Protein AF-A0A183B594-F1 (afdb_monomer)

Nearest PDB structures (foldseek):
  6g70-assembly1_A  TM=6.524E-01  e=1.338E-05  Mus musculus
  6g70-assembly1_B  TM=6.254E-01  e=1.491E-05  Mus musculus
  6n7p-assembly1_D  TM=3.671E-01  e=2.390E-01  Saccharomyces cerevisiae S288C

InterPro domains:
  IPR011990 Tetratricopeptide-like helical domain superfamily [G3DSA:1.25.40.10] (124-217)
  IPR059164 PRP39, C-terminal HAT repeat [PF23241] (108-145)
  IPR059164 PRP39, C-terminal HAT repeat [PF23241] (183-212)

Foldseek 3Di:
DPPPLVVPPVVLVVVLVVVLVVLVVDFCPVVDDPVLLVVLLVVLVVVVVVVVVVVVVVDPDDDDDDDDDDDPPPDPPPCDVVSRVSSSVVVSVVVVVVSVVVVVVSVVLSVLSVPQPFQAADPDDDDPSNVVSLVVNLVVLVVVLVVQLVVQLVVVCVVPVPDDPVVSNVVSCPDPSSVVSLVVSLVSLVRCCRHVVVPVVSVVVNQVSCVVDDDPDRCCVVVVVVSVVVVPDPDDPDDD

Solvent-accessible surface area (backbone atoms only — not comparable to full-atom values): 14468 Å² total; per-residue (Å²): 137,85,79,56,69,83,50,53,62,66,63,47,58,54,53,51,55,52,46,46,51,52,50,72,78,44,61,63,80,78,80,40,54,74,69,57,43,52,53,44,50,52,52,52,54,52,51,51,53,52,53,53,61,57,54,60,75,74,64,88,83,83,92,86,89,86,88,88,87,88,76,87,66,82,74,76,80,72,79,44,69,68,56,52,51,53,43,42,49,52,52,46,52,57,48,46,53,54,48,53,55,50,48,53,57,47,55,68,48,42,72,47,59,75,64,62,85,63,82,51,66,61,92,68,81,78,56,67,71,54,54,52,46,50,52,52,47,52,51,50,42,48,48,56,28,51,51,48,42,48,52,48,42,52,53,50,41,71,78,43,72,85,58,50,74,68,58,47,50,54,51,37,64,66,32,66,69,33,45,53,35,52,49,50,40,51,55,49,49,59,51,48,43,43,38,42,68,90,43,62,69,58,55,54,51,51,50,57,61,50,72,77,53,96,58,104,58,74,56,65,66,59,55,49,53,63,53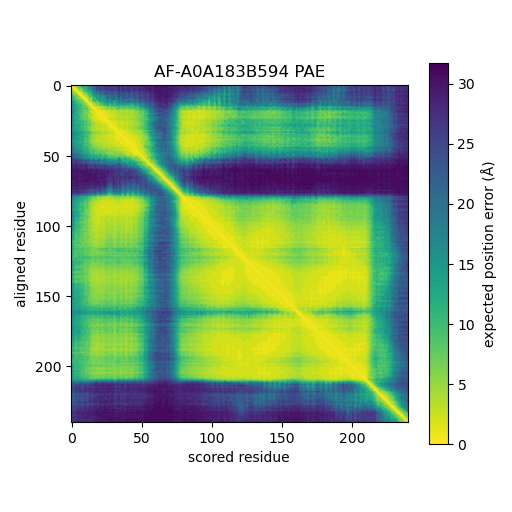,42,70,75,65,76,64,89,73,81,84,72,88,128

Organism: NCBI:txid27848

pLDDT: mean 78.83, std 20.59, range [33.44, 98.38]

Structure (mmCIF, N/CA/C/O backbone):
data_AF-A0A183B594-F1
#
_entry.id   AF-A0A183B594-F1
#
loop_
_atom_site.group_PDB
_atom_site.id
_atom_site.type_symbol
_atom_site.label_atom_id
_atom_site.label_alt_id
_atom_site.label_comp_id
_atom_site.label_asym_id
_atom_site.label_entity_id
_atom_site.label_seq_id
_atom_site.pdbx_PDB_ins_code
_atom_site.Cartn_x
_atom_site.Cartn_y
_atom_site.Cartn_z
_atom_site.occupancy
_atom_site.B_iso_or_equiv
_atom_site.auth_seq_id
_atom_site.auth_comp_id
_atom_site.auth_asym_id
_atom_site.auth_atom_id
_atom_site.pdbx_PDB_model_num
ATOM 1 N N . MET A 1 1 ? -8.355 4.960 -16.005 1.00 44.44 1 MET A N 1
ATOM 2 C CA . MET A 1 1 ? -7.752 4.756 -14.664 1.00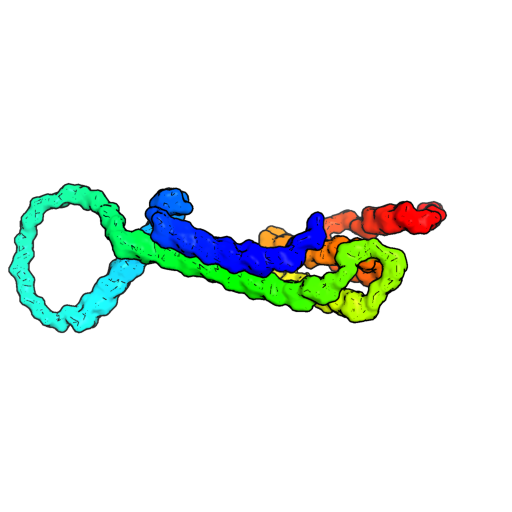 44.44 1 MET A CA 1
ATOM 3 C C . MET A 1 1 ? -6.702 5.812 -14.271 1.00 44.44 1 MET A C 1
ATOM 5 O O . MET A 1 1 ? -6.175 5.724 -13.175 1.00 44.44 1 MET A O 1
ATOM 9 N N . LEU A 1 2 ? -6.432 6.834 -15.101 1.00 41.75 2 LEU A N 1
ATOM 10 C CA . LEU A 1 2 ? -5.259 7.722 -14.974 1.00 41.75 2 LEU A CA 1
ATOM 11 C C . LEU A 1 2 ? -5.531 9.135 -14.404 1.00 41.75 2 LEU A C 1
ATOM 13 O O . LEU A 1 2 ? -4.608 9.928 -14.298 1.00 41.75 2 LEU A O 1
ATOM 17 N N . LEU A 1 3 ? -6.766 9.458 -14.004 1.00 36.00 3 LEU A N 1
ATOM 18 C CA . LEU A 1 3 ? -7.151 10.792 -13.493 1.00 36.00 3 LEU A CA 1
ATOM 19 C C . LEU A 1 3 ? -7.274 10.875 -11.959 1.00 36.00 3 LEU A C 1
AT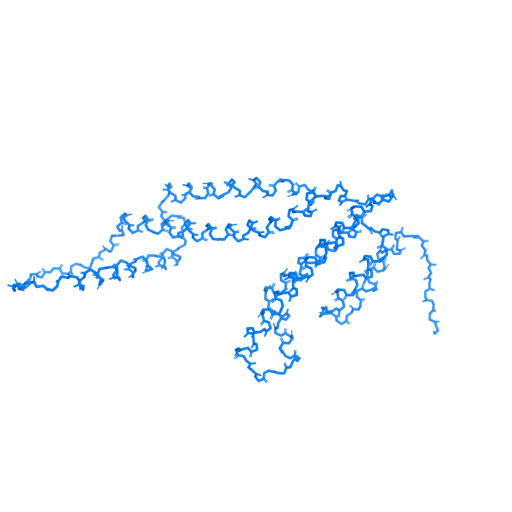OM 21 O O . LEU A 1 3 ? -7.773 11.861 -11.431 1.00 36.00 3 LEU A O 1
ATOM 25 N N . ARG A 1 4 ? -6.847 9.842 -11.221 1.00 49.41 4 ARG A N 1
ATOM 26 C CA . ARG A 1 4 ? -7.073 9.759 -9.766 1.00 49.41 4 ARG A CA 1
ATOM 27 C C . ARG A 1 4 ? -5.923 10.250 -8.891 1.00 49.41 4 ARG A C 1
ATOM 29 O O . ARG A 1 4 ? -6.070 10.188 -7.679 1.00 49.41 4 ARG A O 1
ATOM 36 N N . SER A 1 5 ? -4.816 10.741 -9.449 1.00 53.53 5 SER A N 1
ATOM 37 C CA . SER A 1 5 ? -3.679 11.127 -8.605 1.00 53.53 5 SER A CA 1
ATOM 38 C C . SER A 1 5 ? -3.949 12.443 -7.867 1.00 53.53 5 SER A C 1
ATOM 40 O O . SER A 1 5 ? -4.066 12.398 -6.656 1.00 53.53 5 SER A O 1
ATOM 42 N N . VAL A 1 6 ? -4.229 13.576 -8.525 1.00 44.41 6 VAL A N 1
ATOM 43 C CA . VAL A 1 6 ? -4.465 14.860 -7.809 1.00 44.41 6 VAL A CA 1
ATOM 44 C C . VAL A 1 6 ? -5.803 14.908 -7.047 1.00 44.41 6 VAL A C 1
ATOM 46 O O . VAL A 1 6 ? -5.925 15.581 -6.027 1.00 44.41 6 VAL A O 1
ATOM 49 N N . ALA A 1 7 ? -6.801 14.135 -7.482 1.00 42.66 7 ALA A N 1
ATOM 50 C CA . ALA A 1 7 ? -8.098 14.058 -6.810 1.00 42.66 7 ALA A CA 1
ATOM 51 C C . ALA A 1 7 ? -8.040 13.344 -5.442 1.00 42.66 7 ALA A C 1
ATOM 53 O O . ALA A 1 7 ? -8.895 13.582 -4.600 1.00 42.66 7 ALA A O 1
ATOM 54 N N . CYS A 1 8 ? -7.039 12.498 -5.178 1.00 48.41 8 CYS A N 1
ATOM 55 C CA . CYS A 1 8 ? -7.078 11.564 -4.046 1.00 48.41 8 CYS A CA 1
ATOM 56 C C . CYS A 1 8 ? -7.037 12.238 -2.657 1.00 48.41 8 CYS A C 1
ATOM 58 O O . CYS A 1 8 ? -7.663 11.739 -1.728 1.00 48.41 8 CYS A O 1
ATOM 60 N N . ILE A 1 9 ? -6.353 13.381 -2.503 1.00 48.56 9 ILE A N 1
ATOM 61 C CA . ILE A 1 9 ? -6.218 14.066 -1.199 1.00 48.56 9 ILE A CA 1
ATOM 62 C C . ILE A 1 9 ? -7.449 14.933 -0.883 1.00 48.56 9 ILE A C 1
ATOM 64 O O . ILE A 1 9 ? -8.037 14.810 0.194 1.00 48.56 9 ILE A O 1
ATOM 68 N N . ALA A 1 10 ? -7.906 15.759 -1.834 1.00 48.25 10 ALA A N 1
ATOM 69 C CA . ALA A 1 10 ? -9.132 16.552 -1.671 1.00 48.25 10 ALA A CA 1
ATOM 70 C C . ALA A 1 10 ? -10.375 15.659 -1.487 1.00 48.25 10 ALA A C 1
ATOM 72 O O . ALA A 1 10 ? -11.322 16.020 -0.789 1.00 48.25 10 ALA A O 1
ATOM 73 N N . GLN A 1 11 ? -10.347 14.454 -2.056 1.00 52.19 11 GLN A N 1
ATOM 74 C CA . GLN A 1 11 ? -11.436 13.489 -1.996 1.00 52.19 11 GLN A CA 1
ATOM 75 C C . GLN A 1 11 ? -11.447 12.631 -0.726 1.00 52.19 11 GLN A C 1
ATOM 77 O O . GLN A 1 11 ? -12.275 11.735 -0.657 1.00 52.19 11 GLN A O 1
ATOM 82 N N . LEU A 1 12 ? -10.591 12.898 0.272 1.00 54.47 12 LEU A N 1
ATOM 83 C CA . LEU A 1 12 ? -10.607 12.226 1.585 1.00 54.47 12 LEU A CA 1
ATOM 84 C C . LEU A 1 12 ? -10.892 13.167 2.761 1.00 54.47 12 LEU A C 1
ATOM 86 O O . LEU A 1 12 ? -11.630 12.780 3.667 1.00 54.47 12 LEU A O 1
ATOM 90 N N . LEU A 1 13 ? -10.421 14.416 2.700 1.00 56.28 13 LEU A N 1
ATOM 91 C CA . LEU A 1 13 ? -10.781 15.453 3.678 1.00 56.28 13 LEU A CA 1
ATOM 92 C C . LEU A 1 13 ? -12.275 15.810 3.620 1.00 56.28 13 LEU A C 1
ATOM 94 O O . LEU A 1 13 ? -12.929 15.934 4.655 1.00 56.28 13 LEU A O 1
ATOM 98 N N . VAL A 1 14 ? -12.840 15.918 2.412 1.00 59.81 14 VAL A N 1
ATOM 99 C CA . VAL A 1 14 ? -14.272 16.206 2.224 1.00 59.81 14 VAL A CA 1
ATOM 100 C C . VAL A 1 14 ? -15.164 15.080 2.782 1.00 59.81 14 VAL A C 1
ATOM 102 O O . VAL A 1 14 ? -16.120 15.396 3.495 1.00 59.81 14 VAL A O 1
ATOM 105 N N . PRO A 1 15 ? -14.875 13.782 2.553 1.00 66.62 15 PRO A N 1
ATOM 106 C CA . PRO A 1 15 ? -15.614 12.693 3.188 1.00 66.62 15 PRO A CA 1
ATOM 107 C C . PRO A 1 15 ? -15.544 12.648 4.709 1.00 66.62 15 PRO A C 1
ATOM 109 O O . PRO A 1 15 ? -16.559 12.326 5.314 1.00 66.62 15 PRO A O 1
ATOM 112 N N . LEU A 1 16 ? -14.394 12.937 5.332 1.00 76.00 16 LEU A N 1
ATOM 113 C CA . LEU A 1 16 ? -14.279 12.881 6.794 1.00 76.00 16 LEU A CA 1
ATOM 114 C C . LEU A 1 16 ? -15.121 13.979 7.453 1.00 76.00 16 LEU A C 1
ATOM 116 O O . LEU A 1 16 ? -15.918 13.697 8.342 1.00 76.00 16 LEU A O 1
ATOM 120 N N . PHE A 1 17 ? -15.022 15.213 6.952 1.00 75.62 17 PHE A N 1
ATOM 121 C CA . PHE A 1 17 ? -15.850 16.318 7.437 1.00 75.62 17 PHE A CA 1
ATOM 122 C C . PHE A 1 17 ? -17.348 16.055 7.214 1.00 75.62 17 PHE A C 1
ATOM 124 O O . PHE A 1 17 ? -18.165 16.267 8.109 1.00 75.62 17 PHE A O 1
ATOM 131 N N . SER A 1 18 ? -17.711 15.525 6.040 1.00 84.31 18 SER A N 1
ATOM 132 C CA . SER A 1 18 ? -19.099 15.150 5.733 1.00 84.31 18 SER A CA 1
ATOM 133 C C . SER A 1 18 ? -19.607 14.019 6.632 1.00 84.31 18 SER A C 1
ATOM 135 O O . SER A 1 18 ? -20.777 14.012 7.004 1.00 84.31 18 SER A O 1
ATOM 137 N N . PHE A 1 19 ? -18.738 13.072 6.993 1.00 87.94 19 PHE A N 1
ATOM 138 C CA . PHE A 1 19 ? -19.069 11.969 7.889 1.00 87.94 19 PHE A CA 1
ATOM 139 C C . PHE A 1 19 ? -19.302 12.447 9.323 1.00 87.94 19 PHE A C 1
ATOM 141 O O . PHE A 1 19 ? -20.317 12.083 9.907 1.00 87.94 19 PHE A O 1
ATOM 148 N N . ASN A 1 20 ? -18.421 13.288 9.872 1.00 90.38 20 ASN A N 1
ATOM 149 C CA . ASN A 1 20 ? -18.597 13.815 11.230 1.00 90.38 20 ASN A CA 1
ATOM 150 C C . ASN A 1 20 ? -19.919 14.578 11.342 1.00 90.38 20 ASN A C 1
ATOM 152 O O . ASN A 1 20 ? -20.724 14.284 12.222 1.00 90.38 20 ASN A O 1
ATOM 156 N N . LYS A 1 21 ? -20.202 15.442 10.361 1.00 90.75 21 LYS A N 1
ATOM 157 C CA . LYS A 1 21 ? -21.476 16.158 10.272 1.00 90.75 21 LYS A CA 1
ATOM 158 C C . LYS A 1 21 ? -22.680 15.208 10.204 1.00 90.75 21 LYS A C 1
ATOM 160 O O . LYS A 1 21 ? -23.645 15.392 10.936 1.00 90.75 21 LYS A O 1
ATOM 165 N N . LEU A 1 22 ? -22.616 14.161 9.373 1.00 91.3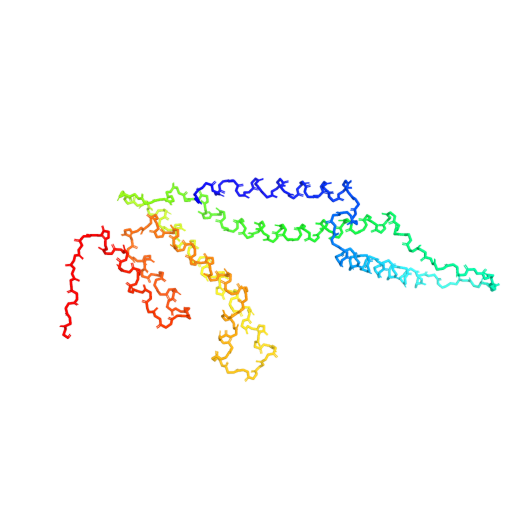8 22 LEU A N 1
ATOM 166 C CA . LEU A 1 22 ? -23.666 13.138 9.292 1.00 91.38 22 LEU A CA 1
ATOM 167 C C . LEU A 1 22 ? -23.913 12.469 10.655 1.00 91.38 22 LEU A C 1
ATOM 169 O O . LEU A 1 22 ? -25.064 12.276 11.037 1.00 91.38 22 LEU A O 1
ATOM 173 N N . VAL A 1 23 ? -22.855 12.116 11.387 1.00 91.50 23 VAL A N 1
ATOM 174 C CA . VAL A 1 23 ? -22.971 11.461 12.700 1.00 91.50 23 VAL A CA 1
ATOM 175 C C . VAL A 1 23 ? -23.546 12.412 13.754 1.00 91.50 23 VAL A C 1
ATOM 177 O O . VAL A 1 23 ? -24.372 11.997 14.566 1.00 91.50 23 VAL A O 1
ATOM 180 N N . GLU A 1 24 ? -23.139 13.680 13.734 1.00 91.75 24 GLU A N 1
ATOM 181 C CA . GLU A 1 24 ? -23.614 14.719 14.654 1.00 91.75 24 GLU A CA 1
ATOM 182 C C . GLU A 1 24 ? -25.097 15.058 14.438 1.00 91.75 24 GLU A C 1
ATOM 184 O O . GLU A 1 24 ? -25.846 15.184 15.407 1.00 91.75 24 GLU A O 1
ATOM 189 N N . GLU A 1 25 ? -25.539 15.150 13.180 1.00 91.75 25 GLU A N 1
ATOM 190 C CA . GLU A 1 25 ? -26.905 15.552 12.816 1.00 91.75 25 GLU A CA 1
ATOM 191 C C . GLU A 1 25 ? -27.941 14.420 12.934 1.00 91.75 25 GLU A C 1
ATOM 193 O O . GLU A 1 25 ? -29.142 14.690 12.946 1.00 91.75 25 GLU A O 1
ATOM 198 N N . ASN A 1 26 ? -27.511 13.158 13.043 1.00 91.19 26 ASN A N 1
ATOM 199 C CA . ASN A 1 26 ? -28.410 12.000 13.064 1.00 91.19 26 ASN A CA 1
ATOM 200 C C . ASN A 1 26 ? -28.379 11.254 14.402 1.00 91.19 26 ASN A C 1
ATOM 202 O O . ASN A 1 26 ? -27.465 11.392 15.226 1.00 91.19 26 ASN A O 1
ATOM 206 N N . ARG A 1 27 ? -29.419 10.454 14.660 1.00 89.25 27 ARG A N 1
ATOM 207 C CA . ARG A 1 27 ? -29.429 9.558 15.818 1.00 89.25 27 ARG A CA 1
ATOM 208 C C . ARG A 1 27 ? -28.557 8.333 15.509 1.00 89.25 27 ARG A C 1
ATOM 210 O O . ARG A 1 27 ? -28.629 7.819 14.392 1.00 89.25 27 ARG A O 1
ATOM 217 N N . PRO A 1 28 ? -27.744 7.832 16.457 1.00 89.56 28 PRO A N 1
ATOM 218 C CA . PRO A 1 28 ? -26.885 6.678 16.193 1.00 89.56 28 PRO A CA 1
ATOM 219 C C . PRO A 1 28 ? -27.657 5.422 15.766 1.00 89.56 28 PRO A C 1
ATOM 221 O O . PRO A 1 28 ? -27.124 4.606 15.023 1.00 89.56 28 PRO A O 1
ATOM 224 N N . GLU A 1 29 ? -28.910 5.276 16.205 1.00 89.88 29 GLU A N 1
ATOM 225 C CA . GLU A 1 29 ? -29.796 4.166 15.844 1.00 89.88 29 GLU A CA 1
ATOM 226 C C . GLU A 1 29 ? -30.170 4.151 14.349 1.00 89.88 29 GLU A C 1
ATOM 228 O O . GLU A 1 29 ? -30.479 3.087 13.814 1.00 89.88 29 GLU A O 1
ATOM 233 N N . ASP A 1 30 ? -30.128 5.311 13.684 1.00 89.56 30 ASP A N 1
ATOM 234 C CA . ASP A 1 30 ? -30.541 5.477 12.284 1.00 89.56 30 ASP A CA 1
ATOM 235 C C . ASP A 1 30 ? -29.380 5.254 11.300 1.00 89.56 30 ASP A C 1
ATOM 237 O O . ASP A 1 30 ? -29.598 4.893 10.144 1.00 89.56 30 ASP A O 1
ATOM 241 N N . ILE A 1 31 ? -28.139 5.464 11.754 1.00 90.25 31 ILE A N 1
ATOM 242 C CA . ILE A 1 31 ? -26.930 5.393 10.913 1.00 90.25 31 ILE A CA 1
ATOM 243 C C . ILE A 1 31 ? -26.088 4.131 11.151 1.00 90.25 31 ILE A C 1
ATOM 245 O O . ILE A 1 31 ? -25.228 3.817 10.330 1.00 90.25 31 ILE A O 1
ATOM 249 N N . LEU A 1 32 ? -26.310 3.413 12.259 1.00 89.62 32 LEU A N 1
ATOM 250 C CA . LEU A 1 32 ? -25.582 2.190 12.615 1.00 89.62 32 LEU A CA 1
ATOM 251 C C . LEU A 1 32 ? -26.456 0.945 12.453 1.00 89.62 32 LEU A C 1
ATOM 253 O O . LEU A 1 32 ? -27.669 0.976 12.662 1.00 89.62 32 LEU A O 1
ATOM 257 N N . SER A 1 33 ? -25.832 -0.201 12.167 1.00 91.62 33 SER A N 1
ATOM 258 C CA . SER A 1 33 ? -26.545 -1.476 12.263 1.00 91.62 33 SER A CA 1
ATOM 259 C C . SER A 1 33 ? -26.902 -1.804 13.719 1.00 91.62 33 SER A C 1
ATOM 261 O O . SER A 1 33 ? -26.223 -1.392 14.664 1.00 91.62 33 SER A O 1
ATOM 263 N N . ARG A 1 34 ? -27.945 -2.624 13.920 1.00 89.56 34 ARG A N 1
ATOM 264 C CA . ARG A 1 34 ? -28.400 -3.040 15.263 1.00 89.56 34 ARG A CA 1
ATOM 265 C C . ARG A 1 34 ? -27.279 -3.664 16.102 1.00 89.56 34 ARG A C 1
ATOM 267 O O . ARG A 1 34 ? -27.199 -3.409 17.300 1.00 89.56 34 ARG A O 1
ATOM 274 N N . SER A 1 35 ? -26.419 -4.468 15.478 1.00 90.44 35 SER A N 1
ATOM 275 C CA . SER A 1 35 ? -25.279 -5.120 16.133 1.00 90.44 35 SER A CA 1
ATOM 276 C C . SER A 1 35 ? -24.185 -4.134 16.534 1.00 90.44 35 SER A C 1
ATOM 278 O O . SER A 1 35 ? -23.637 -4.240 17.629 1.00 90.44 35 SER A O 1
ATOM 280 N N . GLU A 1 36 ? -23.871 -3.163 15.674 1.00 90.19 36 GLU A N 1
ATOM 281 C CA . GLU A 1 36 ? -22.855 -2.146 15.964 1.00 90.19 36 GLU A CA 1
ATOM 282 C C . GLU A 1 36 ? -23.317 -1.213 17.074 1.00 90.19 36 GLU A C 1
ATOM 284 O O . GLU A 1 36 ? -22.566 -0.953 18.014 1.00 90.19 36 GLU A O 1
ATOM 289 N N . PHE A 1 37 ? -24.573 -0.775 16.998 1.00 91.25 37 PHE A N 1
ATOM 290 C CA . PHE A 1 37 ? -25.176 0.061 18.018 1.00 91.25 37 PHE A CA 1
ATOM 291 C C . PHE A 1 37 ? -25.193 -0.639 19.381 1.00 91.25 37 PHE A C 1
ATOM 293 O O . PHE A 1 37 ? -24.722 -0.071 20.362 1.00 91.25 37 PHE A O 1
ATOM 300 N N . ALA A 1 38 ? -25.653 -1.895 19.445 1.00 89.56 38 ALA A N 1
ATOM 301 C CA . ALA A 1 38 ? -25.676 -2.660 20.692 1.00 89.56 38 ALA A CA 1
ATOM 302 C C . ALA A 1 38 ? -24.273 -2.825 21.301 1.00 89.56 38 ALA A C 1
ATOM 304 O O . ALA A 1 38 ? -24.100 -2.659 22.509 1.00 89.56 38 ALA A O 1
ATOM 305 N N . ARG A 1 39 ? -23.259 -3.097 20.467 1.00 92.50 39 ARG A N 1
ATOM 306 C CA . ARG A 1 39 ? -21.862 -3.222 20.904 1.00 92.50 39 ARG A CA 1
ATOM 307 C C . ARG A 1 39 ? -21.326 -1.911 21.484 1.00 92.50 39 ARG A C 1
ATOM 309 O O . ARG A 1 39 ? -20.744 -1.922 22.566 1.00 92.50 39 ARG A O 1
ATOM 316 N N . LEU A 1 40 ? -21.518 -0.794 20.781 1.00 91.00 40 LEU A N 1
ATOM 317 C CA . LEU A 1 40 ? -21.046 0.522 21.228 1.00 91.00 40 LEU A CA 1
ATOM 318 C C . LEU A 1 40 ? -21.794 0.997 22.473 1.00 91.00 40 LEU A C 1
ATOM 320 O O . LEU A 1 40 ? -21.181 1.517 23.400 1.00 91.00 40 LEU A O 1
ATOM 324 N N . HIS A 1 41 ? -23.102 0.759 22.537 1.00 90.12 41 HIS A N 1
ATOM 325 C CA . HIS A 1 41 ? -23.900 1.065 23.714 1.00 90.12 41 HIS A CA 1
ATOM 326 C C . HIS A 1 41 ? -23.410 0.286 24.940 1.00 90.12 41 HIS A C 1
ATOM 328 O O . HIS A 1 41 ? -23.181 0.883 25.988 1.00 90.12 41 HIS A O 1
ATOM 334 N N . ALA A 1 42 ? -23.169 -1.024 24.809 1.00 89.81 42 ALA A N 1
ATOM 335 C CA . ALA A 1 42 ? -22.608 -1.832 25.891 1.00 89.81 42 ALA A CA 1
ATOM 336 C C . ALA A 1 42 ? -21.234 -1.314 26.354 1.00 89.81 42 ALA A C 1
ATOM 338 O O . ALA A 1 42 ? -20.969 -1.263 27.555 1.00 89.81 42 ALA A O 1
ATOM 339 N N . GLN A 1 43 ? -20.384 -0.874 25.418 1.00 90.94 43 GLN A N 1
ATOM 340 C CA . GLN A 1 43 ? -19.086 -0.270 25.727 1.00 90.94 43 GLN A CA 1
ATOM 341 C C . GLN A 1 43 ? -19.232 1.031 26.532 1.00 90.94 43 GLN A C 1
ATOM 343 O O . GLN A 1 43 ? -18.522 1.217 27.520 1.00 90.94 43 GLN A O 1
ATOM 348 N N . VAL A 1 44 ? -20.177 1.899 26.160 1.00 90.81 44 VAL A N 1
ATOM 349 C CA . VAL A 1 44 ? -20.475 3.140 26.893 1.00 90.81 44 VAL A CA 1
ATOM 350 C C . VAL A 1 44 ? -21.052 2.845 28.278 1.00 90.81 44 VAL A C 1
ATOM 352 O O . VAL A 1 44 ? -20.610 3.445 29.256 1.00 90.81 44 VAL A O 1
ATOM 355 N N . SER A 1 45 ? -21.988 1.898 28.397 1.00 87.38 45 SER A N 1
ATOM 356 C CA . SER A 1 45 ? -22.568 1.511 29.691 1.00 87.38 45 SER A CA 1
ATOM 357 C C . SER A 1 45 ? -21.516 0.944 30.647 1.00 87.38 45 SER A C 1
ATOM 359 O O . SER A 1 45 ? -21.504 1.297 31.825 1.00 87.38 45 SER A O 1
ATOM 361 N N . LEU A 1 46 ? -20.598 0.111 30.145 1.00 87.56 46 LEU A N 1
ATOM 362 C CA . LEU A 1 46 ? -19.495 -0.429 30.939 1.00 87.56 46 LEU A CA 1
ATOM 363 C C . LEU A 1 46 ? -18.511 0.669 31.370 1.00 87.56 46 LEU A C 1
ATOM 365 O O . LEU A 1 46 ? -18.067 0.679 32.517 1.00 87.56 46 LEU A O 1
ATOM 369 N N . ALA A 1 47 ? -18.180 1.602 30.472 1.00 84.81 47 ALA A N 1
ATOM 370 C CA . ALA A 1 47 ? -17.307 2.731 30.785 1.00 84.81 47 ALA A CA 1
ATOM 371 C C . ALA A 1 47 ? -17.920 3.650 31.855 1.00 84.81 47 ALA A C 1
ATOM 373 O O . ALA A 1 47 ? -17.222 4.048 32.786 1.00 84.81 47 ALA A O 1
ATOM 374 N N . ALA A 1 48 ? -19.226 3.919 31.770 1.00 82.31 48 ALA A N 1
ATOM 375 C CA . ALA A 1 48 ? -19.960 4.687 32.773 1.00 82.31 48 ALA A CA 1
ATOM 376 C C . ALA A 1 48 ? -19.982 3.979 34.141 1.00 82.31 48 ALA A C 1
ATOM 378 O O . ALA A 1 48 ? -19.689 4.603 35.158 1.00 82.31 48 ALA A O 1
ATOM 379 N N . ALA A 1 49 ? -20.240 2.665 34.171 1.00 80.06 49 ALA A N 1
ATOM 380 C CA . ALA A 1 49 ? -20.198 1.873 35.403 1.00 80.06 49 ALA A CA 1
ATOM 381 C C . ALA A 1 49 ? -18.798 1.860 36.046 1.00 80.06 49 ALA A C 1
ATOM 383 O O . ALA A 1 49 ? -18.665 1.955 37.265 1.00 80.06 49 ALA A O 1
ATOM 384 N N . LYS A 1 50 ? -17.738 1.794 35.229 1.00 80.44 50 LYS A N 1
ATOM 385 C CA . LYS A 1 50 ? -16.353 1.867 35.710 1.00 80.44 50 LYS A CA 1
ATOM 386 C C . LYS A 1 50 ? -16.020 3.236 36.314 1.00 80.44 50 LYS A C 1
ATOM 388 O O . LYS A 1 50 ? -15.338 3.279 37.334 1.00 80.44 50 LYS A O 1
ATOM 393 N N . ALA A 1 51 ? -16.493 4.329 35.713 1.00 75.31 51 ALA A N 1
ATOM 394 C CA . ALA A 1 51 ? -16.293 5.678 36.245 1.00 75.31 51 ALA A CA 1
ATOM 395 C C . ALA A 1 51 ? -16.945 5.846 37.631 1.00 75.31 51 ALA A C 1
ATOM 397 O O . ALA A 1 51 ? -16.275 6.284 38.561 1.00 75.31 51 ALA A O 1
ATOM 398 N N . LEU A 1 52 ? -18.181 5.359 37.797 1.00 70.00 52 LEU A N 1
ATOM 399 C CA . LEU A 1 52 ? -18.898 5.362 39.081 1.00 70.00 52 LEU A CA 1
ATOM 400 C C . LEU A 1 52 ? -18.158 4.570 40.174 1.00 70.00 52 LEU A C 1
ATOM 402 O O . LEU A 1 52 ? -17.999 5.051 41.292 1.00 70.00 52 LEU A O 1
ATOM 406 N N . SER A 1 53 ? -17.614 3.392 39.839 1.00 69.06 53 SER A N 1
ATOM 407 C CA . SER A 1 53 ? -16.843 2.574 40.794 1.00 69.06 53 SER A CA 1
ATOM 408 C C . SER A 1 53 ? -15.509 3.202 41.236 1.00 69.06 53 SER A C 1
ATOM 410 O O . SER A 1 53 ? -14.931 2.798 42.244 1.00 69.06 53 SER A O 1
ATOM 412 N N . PHE A 1 54 ? -14.986 4.167 40.470 1.00 53.19 54 PHE A N 1
ATOM 413 C CA . PHE A 1 54 ? -13.774 4.907 40.823 1.00 53.19 54 PHE A CA 1
ATOM 414 C C . PHE A 1 54 ? -14.082 6.068 41.781 1.00 53.19 54 PHE A C 1
ATOM 416 O O . PHE A 1 54 ? -13.268 6.363 42.654 1.00 53.19 54 PHE A O 1
ATOM 423 N N . GLU A 1 55 ? -15.264 6.676 41.661 1.00 56.34 55 GLU A N 1
ATOM 424 C CA . GLU A 1 55 ? -15.737 7.749 42.544 1.00 56.34 55 GLU A CA 1
ATOM 425 C C . GLU A 1 55 ? -16.186 7.231 43.919 1.00 56.34 55 GLU A C 1
ATOM 427 O O . GLU A 1 55 ? -15.867 7.862 44.924 1.00 56.34 55 GLU A O 1
ATOM 432 N N . GLU A 1 56 ? -16.789 6.037 44.005 1.00 53.88 56 GLU A N 1
ATOM 433 C CA . GLU A 1 56 ? -17.128 5.398 45.295 1.00 53.88 56 GLU A CA 1
ATOM 434 C C . GLU A 1 56 ? -15.899 5.139 46.185 1.00 53.88 56 GLU A C 1
ATOM 436 O O . GLU A 1 56 ? -16.006 5.130 47.406 1.00 53.88 56 GLU A O 1
ATOM 441 N N . ARG A 1 57 ? -14.696 5.006 45.608 1.00 51.03 57 ARG A N 1
ATOM 442 C CA . ARG A 1 57 ? -13.459 4.798 46.381 1.00 51.03 57 ARG A CA 1
ATOM 443 C C . ARG A 1 57 ? -12.891 6.084 46.999 1.00 51.03 57 ARG A C 1
ATOM 445 O O . ARG A 1 57 ? -11.899 6.015 47.724 1.00 51.03 57 ARG A O 1
ATOM 452 N N . ALA A 1 58 ? -13.483 7.245 46.708 1.00 52.22 58 ALA A N 1
ATOM 453 C CA . ALA A 1 58 ? -13.059 8.545 47.227 1.00 52.22 58 ALA A CA 1
ATOM 454 C C . ALA A 1 58 ? -13.934 9.072 48.383 1.00 52.22 58 ALA A C 1
ATOM 456 O O . ALA A 1 58 ? -13.587 10.096 48.972 1.00 52.22 58 ALA A O 1
ATOM 457 N N . SER A 1 59 ? -15.029 8.392 48.743 1.00 50.59 59 SER A N 1
ATOM 458 C CA . SER A 1 59 ? -15.962 8.864 49.774 1.00 50.59 59 SER A CA 1
ATOM 459 C C . SER A 1 59 ? -16.483 7.743 50.680 1.00 50.59 59 SER A C 1
ATOM 461 O O . SER A 1 59 ? -17.675 7.454 50.692 1.00 50.59 59 SER A O 1
ATOM 463 N N . ASP A 1 60 ? -15.609 7.154 51.494 1.00 48.31 60 ASP A N 1
ATOM 464 C CA . ASP A 1 60 ? -16.026 6.385 52.672 1.00 48.31 60 ASP A CA 1
ATOM 465 C C . ASP A 1 60 ? -15.944 7.295 53.904 1.00 48.31 60 ASP A C 1
ATOM 467 O O . ASP A 1 60 ? -14.842 7.469 54.409 1.00 48.31 60 ASP A O 1
ATOM 471 N N . ILE A 1 61 ? -17.058 7.932 54.311 1.00 48.34 61 ILE A N 1
ATOM 472 C CA . ILE A 1 61 ? -17.675 8.018 55.668 1.00 48.34 61 ILE A CA 1
ATOM 473 C C . ILE A 1 61 ? -18.978 8.846 55.503 1.00 48.34 61 ILE A C 1
ATOM 475 O O . ILE A 1 61 ? -18.873 10.026 55.188 1.00 48.34 61 ILE A O 1
ATOM 479 N N . VAL A 1 62 ? -20.184 8.265 55.637 1.00 42.31 62 VAL A N 1
ATOM 480 C CA . VAL A 1 62 ? -21.145 8.376 56.773 1.00 42.31 62 VAL A CA 1
ATOM 481 C C . VAL A 1 62 ? -22.450 7.613 56.430 1.00 42.31 62 VAL A C 1
ATOM 483 O O . VAL A 1 62 ? -23.113 7.907 55.442 1.00 42.31 62 VAL A O 1
ATOM 486 N N . ASP A 1 63 ? -22.743 6.624 57.277 1.00 51.44 63 ASP A N 1
ATOM 487 C CA . ASP A 1 63 ? -24.026 6.113 57.807 1.00 51.44 63 ASP A CA 1
ATOM 488 C C . ASP A 1 63 ? -25.343 6.839 57.422 1.00 51.44 63 ASP A C 1
ATOM 490 O O . ASP A 1 63 ? -25.447 8.046 57.628 1.00 51.44 63 ASP A O 1
ATOM 494 N N . ASP A 1 64 ? -26.356 6.113 56.918 1.00 47.19 64 ASP A N 1
ATOM 495 C CA . ASP A 1 64 ? -27.614 5.808 57.648 1.00 47.19 64 ASP A CA 1
ATOM 496 C C . ASP A 1 64 ? -28.599 4.979 56.776 1.00 47.19 64 ASP A C 1
ATOM 498 O O . ASP A 1 64 ? -28.636 5.078 55.547 1.00 47.19 64 ASP A O 1
ATOM 502 N N . LEU A 1 65 ? -29.372 4.113 57.430 1.00 59.16 65 LEU A N 1
ATOM 503 C CA . LEU A 1 65 ? -30.243 3.061 56.890 1.00 59.16 65 LEU A CA 1
ATOM 504 C C . LEU A 1 65 ? -31.678 3.540 56.597 1.00 59.16 65 LEU A C 1
ATOM 506 O O . LEU A 1 65 ? -32.314 4.084 57.490 1.00 59.16 65 LEU A O 1
ATOM 510 N N . GLU A 1 66 ? -32.274 3.133 55.460 1.00 40.25 66 GLU A N 1
ATOM 511 C CA . GLU A 1 66 ? -33.689 2.687 55.429 1.00 40.25 66 GLU A CA 1
ATOM 512 C C . GLU A 1 66 ? -34.065 1.853 54.167 1.00 40.25 66 GLU A C 1
ATOM 514 O O . GLU A 1 66 ? -33.588 2.167 53.073 1.00 40.25 66 GLU A O 1
ATOM 519 N N . PRO A 1 67 ? -34.898 0.781 54.266 1.00 52.81 67 PRO A N 1
ATOM 520 C CA . PRO A 1 67 ? -35.243 -0.116 53.148 1.00 52.81 67 PRO A CA 1
ATOM 521 C C . PRO A 1 67 ? -36.739 0.040 52.699 1.00 52.81 67 PRO A C 1
ATOM 523 O O . PRO A 1 67 ? -37.399 0.995 53.093 1.00 52.81 67 PRO A O 1
ATOM 526 N N . PRO A 1 68 ? -37.331 -0.814 51.829 1.00 58.66 68 PRO A N 1
ATOM 527 C CA . PRO A 1 68 ? -37.564 -0.497 50.415 1.00 58.66 68 PRO A CA 1
ATOM 528 C C . PRO A 1 68 ? -39.055 -0.526 49.994 1.00 58.66 68 PRO A C 1
ATOM 530 O O . PRO A 1 68 ? -39.809 -1.408 50.409 1.00 58.66 68 PRO A O 1
ATOM 533 N N . ILE A 1 69 ? -39.485 0.351 49.072 1.00 41.38 69 ILE A N 1
ATOM 534 C CA . ILE A 1 69 ? -40.820 0.254 48.443 1.00 41.38 69 ILE A CA 1
ATOM 535 C C . ILE A 1 69 ? -40.721 -0.165 46.970 1.00 41.38 69 ILE A C 1
ATOM 537 O O . ILE A 1 69 ? -39.987 0.387 46.157 1.00 41.38 69 ILE A O 1
ATOM 541 N N . VAL A 1 70 ? -41.502 -1.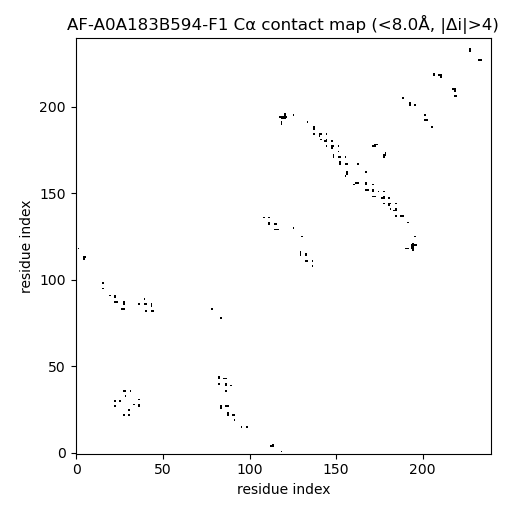207 46.702 1.00 45.47 70 VAL A N 1
ATOM 542 C CA . VAL A 1 70 ? -41.663 -2.047 45.517 1.00 45.47 70 VAL A CA 1
ATOM 543 C C . VAL A 1 70 ? -42.159 -1.284 44.285 1.00 45.47 70 VAL A C 1
ATOM 545 O O . VAL A 1 70 ? -43.116 -0.520 44.364 1.00 45.47 70 VAL A O 1
ATOM 548 N N . GLY A 1 71 ? -41.585 -1.605 43.119 1.00 36.19 71 GLY A N 1
ATOM 549 C CA . GLY A 1 71 ? -42.125 -1.198 41.819 1.00 36.19 71 GLY A CA 1
ATOM 550 C C . GLY A 1 71 ? -41.202 -1.477 40.632 1.00 36.19 71 GLY A C 1
ATOM 551 O O . GLY A 1 71 ? -40.913 -0.567 39.867 1.00 36.19 71 GLY A O 1
ATOM 552 N N . VAL A 1 72 ? -40.712 -2.713 40.454 1.00 39.44 72 VAL A N 1
ATOM 553 C CA . VAL A 1 72 ? -39.919 -3.079 39.262 1.00 39.44 72 VAL A CA 1
ATOM 554 C C . VAL A 1 72 ? -40.853 -3.250 38.060 1.00 39.44 72 VAL A C 1
ATOM 556 O O . VAL A 1 72 ? -41.197 -4.359 37.652 1.00 39.44 72 VAL A O 1
ATOM 559 N N . THR A 1 73 ? -41.272 -2.138 37.462 1.00 39.22 73 THR A N 1
ATOM 560 C CA . THR A 1 73 ? -41.560 -2.130 36.027 1.00 39.22 73 THR A CA 1
ATOM 561 C C . THR A 1 73 ? -40.224 -2.314 35.323 1.00 39.22 73 THR A C 1
ATOM 563 O O . THR A 1 73 ? -39.295 -1.558 35.603 1.00 39.22 73 THR A O 1
ATOM 566 N N . LYS A 1 74 ? -40.096 -3.331 34.455 1.00 38.59 74 LYS A N 1
ATOM 567 C CA . LYS A 1 74 ? -38.903 -3.522 33.610 1.00 38.59 74 LYS A CA 1
ATOM 568 C C . LYS A 1 74 ? -38.484 -2.154 33.061 1.00 38.59 74 LYS A C 1
ATOM 570 O O . LYS A 1 74 ? -39.295 -1.569 32.340 1.00 38.59 74 LYS A O 1
ATOM 575 N N . PRO A 1 75 ? -37.294 -1.627 33.403 1.00 39.53 75 PRO A N 1
ATOM 576 C CA . PRO A 1 75 ? -36.899 -0.335 32.891 1.00 39.53 75 PRO A CA 1
ATOM 577 C C . PRO A 1 75 ? -36.753 -0.523 31.388 1.00 39.53 75 PRO A C 1
ATOM 579 O O . PRO A 1 75 ? -35.916 -1.299 30.920 1.00 39.53 75 PRO A O 1
ATOM 582 N N . VAL A 1 76 ? -37.615 0.141 30.621 1.00 42.19 76 VAL A N 1
ATOM 583 C CA . VAL A 1 76 ? -37.246 0.516 29.263 1.00 42.19 76 VAL A CA 1
ATOM 584 C C . VAL A 1 76 ? -35.959 1.297 29.467 1.00 42.19 76 VAL A C 1
ATOM 586 O O . VAL A 1 76 ? -35.975 2.343 30.109 1.00 42.19 76 VAL A O 1
ATOM 589 N N . VAL A 1 77 ? -34.830 0.711 29.070 1.00 54.41 77 VAL A N 1
ATOM 590 C CA . VAL A 1 77 ? -33.530 1.376 29.128 1.00 54.41 77 VAL A CA 1
ATOM 591 C C . VAL A 1 77 ? -33.625 2.515 28.122 1.00 54.41 77 VAL A C 1
ATOM 593 O O . VAL A 1 77 ? -33.320 2.345 26.943 1.00 54.41 77 VAL A O 1
ATOM 596 N N . GLU A 1 78 ? -34.174 3.649 28.551 1.00 59.66 78 GLU A N 1
ATOM 597 C CA . GLU A 1 78 ? -34.153 4.869 27.770 1.00 59.66 78 GLU A CA 1
ATOM 598 C C . GLU A 1 78 ? -32.689 5.248 27.630 1.00 59.66 78 GLU A C 1
ATOM 600 O O . GLU A 1 78 ? -32.011 5.632 28.582 1.00 59.66 78 GLU A O 1
ATOM 605 N N . ILE A 1 79 ? -32.179 5.043 26.422 1.00 73.31 79 ILE A N 1
ATOM 606 C CA . ILE A 1 79 ? -30.822 5.420 26.066 1.00 73.31 79 ILE A CA 1
ATOM 607 C C . ILE A 1 79 ? -30.746 6.926 26.274 1.00 73.31 79 ILE A C 1
ATOM 609 O O . ILE A 1 79 ? -31.456 7.684 25.608 1.00 73.31 79 ILE A O 1
ATOM 613 N N . THR A 1 80 ? -29.942 7.338 27.247 1.00 86.06 80 THR A N 1
ATOM 614 C CA . THR A 1 80 ? -29.821 8.741 27.632 1.00 86.06 80 THR A CA 1
ATOM 615 C C . THR A 1 80 ? -29.168 9.531 26.501 1.00 86.06 80 THR A C 1
ATOM 617 O O . THR A 1 80 ? -28.384 8.993 25.715 1.00 86.06 80 THR A O 1
ATOM 620 N N . ASP A 1 81 ? -29.445 10.830 26.409 1.00 86.75 81 ASP A N 1
ATOM 621 C CA . ASP A 1 81 ? -28.793 11.672 25.397 1.00 86.75 81 ASP A CA 1
ATOM 622 C C . ASP A 1 81 ? -27.277 11.773 25.610 1.00 86.75 81 ASP A C 1
ATOM 624 O O . ASP A 1 81 ? -26.515 11.872 24.644 1.00 86.75 81 ASP A O 1
ATOM 628 N N . ALA A 1 82 ? -26.822 11.631 26.858 1.00 87.50 82 ALA A N 1
ATOM 629 C CA . ALA A 1 82 ? -25.410 11.456 27.182 1.00 87.50 82 ALA A CA 1
ATOM 630 C C . ALA A 1 82 ? -24.840 10.169 26.557 1.00 87.50 82 ALA A C 1
ATOM 632 O O . ALA A 1 82 ? -23.793 10.218 25.911 1.00 87.50 82 ALA A O 1
ATOM 633 N N . ALA A 1 83 ? -25.549 9.037 26.662 1.00 88.19 83 ALA A N 1
ATOM 634 C CA . ALA A 1 83 ? -25.134 7.785 26.030 1.00 88.19 83 ALA A CA 1
ATOM 635 C C . ALA A 1 83 ? -25.123 7.892 24.497 1.00 88.19 83 ALA A C 1
ATOM 637 O O . ALA A 1 83 ? -24.163 7.455 23.865 1.00 88.19 83 ALA A O 1
ATOM 638 N N . ARG A 1 84 ? -26.128 8.535 23.884 1.00 90.44 84 ARG A N 1
ATOM 639 C CA . ARG A 1 84 ? -26.135 8.788 22.429 1.00 90.44 84 ARG A CA 1
ATOM 640 C C . ARG A 1 84 ? -24.944 9.635 21.991 1.00 90.44 84 ARG A C 1
ATOM 642 O O . ARG A 1 84 ? -24.316 9.323 20.984 1.00 90.44 84 ARG A O 1
ATOM 649 N N . THR A 1 85 ? -24.616 10.678 22.749 1.00 91.44 85 THR A N 1
ATOM 650 C CA . THR A 1 85 ? -23.469 11.556 22.469 1.00 91.44 85 THR A CA 1
ATOM 651 C C . THR A 1 85 ? -22.147 10.802 22.587 1.00 91.44 85 THR A C 1
ATOM 653 O O . THR A 1 85 ? -21.316 10.884 21.686 1.00 91.44 85 THR A O 1
ATOM 656 N N . ALA A 1 86 ? -21.980 9.986 23.630 1.00 91.81 86 ALA A N 1
ATOM 657 C CA . ALA A 1 86 ? -20.804 9.134 23.787 1.00 91.81 86 ALA A CA 1
ATOM 658 C C . ALA A 1 86 ? -20.662 8.122 22.634 1.00 91.81 86 ALA A C 1
ATOM 660 O O . ALA A 1 86 ? -19.565 7.933 22.113 1.00 91.81 86 ALA A O 1
ATOM 661 N N . ILE A 1 87 ? -21.766 7.520 22.171 1.00 92.50 87 ILE A N 1
ATOM 662 C CA . ILE A 1 87 ? -21.755 6.619 21.006 1.00 92.50 87 ILE A CA 1
ATOM 663 C C . ILE A 1 87 ? -21.328 7.369 19.737 1.00 92.50 87 ILE A C 1
ATOM 665 O O . ILE A 1 87 ? -20.476 6.861 19.010 1.00 92.50 87 ILE A O 1
ATOM 669 N N . ARG A 1 88 ? -21.859 8.575 19.476 1.00 94.12 88 ARG A N 1
ATOM 670 C CA . ARG A 1 88 ? -21.415 9.408 18.339 1.00 94.12 88 ARG A CA 1
ATOM 671 C C . ARG A 1 88 ? -19.915 9.667 18.392 1.00 94.12 88 ARG A C 1
ATOM 673 O O . ARG A 1 88 ? -19.238 9.487 17.384 1.00 94.12 88 ARG A O 1
ATOM 680 N N . GLN A 1 89 ? -19.397 10.020 19.568 1.00 92.81 89 GLN A N 1
ATOM 681 C CA . GLN A 1 89 ? -17.975 10.292 19.744 1.00 92.81 89 GLN A CA 1
ATOM 682 C C . GLN A 1 89 ? -17.116 9.059 19.447 1.00 92.81 89 GLN A C 1
ATOM 684 O O . GLN A 1 89 ? -16.133 9.178 18.724 1.00 92.81 89 GLN A O 1
ATOM 689 N N . LEU A 1 90 ? -17.515 7.872 19.918 1.00 92.06 90 LEU A N 1
ATOM 690 C CA . LEU A 1 90 ? -16.808 6.622 19.612 1.00 92.06 90 LEU A CA 1
ATOM 691 C C . LEU A 1 90 ? -16.823 6.291 18.112 1.00 92.06 90 LEU A C 1
ATOM 693 O O . LEU A 1 90 ? -15.834 5.784 17.584 1.00 92.06 90 LEU A O 1
ATOM 697 N N . VAL A 1 91 ? -17.928 6.571 17.414 1.00 92.38 91 VAL A N 1
ATOM 698 C CA . VAL A 1 91 ? -18.028 6.379 15.956 1.00 92.38 91 VAL A CA 1
ATOM 699 C C . VAL A 1 91 ? -17.084 7.326 15.218 1.00 92.38 91 VAL A C 1
ATOM 701 O O . VAL A 1 91 ? -16.340 6.885 14.340 1.00 92.38 91 VAL A O 1
ATOM 704 N N . ILE A 1 92 ? -17.101 8.609 15.584 1.00 92.12 92 ILE A N 1
ATOM 705 C CA . ILE A 1 92 ? -16.231 9.635 15.000 1.00 92.12 92 ILE A CA 1
ATOM 706 C C . ILE A 1 92 ? -14.766 9.280 15.252 1.00 92.12 92 ILE A C 1
ATOM 708 O O . ILE A 1 92 ? -13.985 9.215 14.309 1.00 92.12 92 ILE A O 1
ATOM 712 N N . GLU A 1 93 ? -14.403 8.965 16.493 1.00 91.44 93 GLU A N 1
ATOM 713 C CA . GLU A 1 93 ? -13.036 8.610 16.873 1.00 91.44 93 GLU A CA 1
ATOM 714 C C . GLU A 1 93 ? -12.544 7.355 16.141 1.00 91.44 93 GLU A C 1
ATOM 716 O O . GLU A 1 93 ? -11.452 7.350 15.572 1.00 91.44 93 GLU A O 1
ATOM 721 N N . SER A 1 94 ? -13.365 6.301 16.083 1.00 88.69 94 SER A N 1
ATOM 722 C CA . SER A 1 94 ? -13.022 5.082 15.345 1.00 88.69 94 SER A CA 1
ATOM 723 C C . SER A 1 94 ? -12.788 5.367 13.858 1.00 88.69 94 SER A C 1
ATOM 725 O O . SER A 1 94 ? -11.856 4.825 13.255 1.00 88.69 94 SER A O 1
ATOM 727 N N . ARG A 1 95 ? -13.601 6.244 13.253 1.00 88.50 95 ARG A N 1
ATOM 728 C CA . ARG A 1 95 ? -13.434 6.628 11.849 1.00 88.50 95 ARG A CA 1
ATOM 729 C C . ARG A 1 95 ? -12.208 7.506 11.630 1.00 88.50 95 ARG A C 1
ATOM 731 O O . ARG A 1 95 ? -11.526 7.325 10.622 1.00 88.50 95 ARG A O 1
ATOM 738 N N . GLU A 1 96 ? -11.916 8.404 12.564 1.00 88.56 96 GLU A N 1
ATOM 739 C CA . GLU A 1 96 ? -10.731 9.257 12.544 1.00 88.56 96 GLU A CA 1
ATOM 740 C C . GLU A 1 96 ? -9.457 8.409 12.558 1.00 88.56 96 GLU A C 1
ATOM 742 O O . GLU A 1 96 ? -8.572 8.621 11.736 1.00 88.56 96 GLU A O 1
ATOM 747 N N . GLN A 1 97 ? -9.385 7.370 13.396 1.00 88.19 97 GLN A N 1
ATOM 748 C CA . GLN A 1 97 ? -8.239 6.450 13.418 1.00 88.19 97 GLN A CA 1
ATOM 749 C C . GLN A 1 97 ? -8.002 5.790 12.049 1.00 88.19 97 GLN A C 1
ATOM 751 O O . GLN A 1 97 ? -6.873 5.762 11.552 1.00 88.19 97 GLN A O 1
ATOM 756 N N . LEU A 1 98 ? -9.068 5.310 11.397 1.00 85.75 98 LEU A N 1
ATOM 757 C CA . LEU A 1 98 ? -8.976 4.735 10.051 1.00 85.75 98 LEU A CA 1
ATOM 758 C C . LEU A 1 98 ? -8.550 5.780 9.013 1.00 85.75 98 LEU A C 1
ATOM 760 O O . LEU A 1 98 ? -7.742 5.483 8.125 1.00 85.75 98 LEU A O 1
ATOM 764 N N . TYR A 1 99 ? -9.090 6.995 9.114 1.00 84.75 99 TYR A N 1
ATOM 765 C CA . TYR A 1 99 ? -8.715 8.108 8.252 1.00 84.75 99 TYR A CA 1
ATOM 766 C C . TYR A 1 99 ? -7.229 8.433 8.401 1.00 84.75 99 TYR A C 1
ATOM 768 O O . TYR A 1 99 ? -6.527 8.467 7.396 1.00 84.75 99 TYR A O 1
ATOM 776 N N . GLN A 1 100 ? -6.724 8.583 9.625 1.00 87.50 100 GLN A N 1
ATOM 777 C CA . GLN A 1 100 ? -5.323 8.903 9.898 1.00 87.50 100 GLN A CA 1
ATOM 778 C C . GLN A 1 100 ? -4.376 7.805 9.403 1.00 87.50 100 GLN A C 1
ATOM 780 O O . GLN A 1 100 ? -3.357 8.096 8.765 1.00 87.50 100 GLN A O 1
ATOM 785 N N . ALA A 1 101 ? -4.738 6.535 9.612 1.00 86.44 101 ALA A N 1
ATOM 786 C CA . ALA A 1 101 ? -3.992 5.407 9.064 1.00 86.44 101 ALA A CA 1
ATOM 787 C C . ALA A 1 101 ? -3.944 5.465 7.527 1.00 86.44 101 ALA A C 1
ATOM 789 O O . ALA A 1 101 ? -2.873 5.362 6.926 1.00 86.44 101 ALA A O 1
ATOM 790 N N . THR A 1 102 ? -5.088 5.702 6.880 1.00 84.06 102 THR A N 1
ATOM 791 C CA . THR A 1 102 ? -5.195 5.799 5.415 1.00 84.06 102 THR A CA 1
ATOM 792 C C . THR A 1 102 ? -4.432 7.006 4.870 1.00 84.06 102 THR A C 1
ATOM 794 O O . THR A 1 102 ? -3.688 6.879 3.899 1.00 84.06 102 THR A O 1
ATOM 797 N N . TYR A 1 103 ? -4.566 8.165 5.513 1.00 85.88 103 TYR A N 1
ATOM 798 C CA . TYR A 1 103 ? -3.879 9.404 5.169 1.00 85.88 103 TYR A CA 1
ATOM 799 C C . TYR A 1 103 ? -2.365 9.216 5.220 1.00 85.88 103 TYR A C 1
ATOM 801 O O . TYR A 1 103 ? -1.677 9.521 4.250 1.00 85.88 103 TYR A O 1
ATOM 809 N N . THR A 1 104 ? -1.852 8.611 6.293 1.00 87.44 104 THR A N 1
ATOM 810 C CA . THR A 1 104 ? -0.425 8.291 6.425 1.00 87.44 104 THR A CA 1
ATOM 811 C C . THR A 1 104 ? 0.055 7.432 5.256 1.00 87.44 104 THR A C 1
ATOM 813 O O . THR A 1 104 ? 1.071 7.735 4.629 1.00 87.44 104 THR A O 1
ATOM 816 N N . GLN A 1 105 ? -0.699 6.386 4.904 1.00 87.31 105 GLN A N 1
ATOM 817 C CA . GLN A 1 105 ? -0.366 5.529 3.765 1.00 87.31 105 GLN A CA 1
ATOM 818 C C . GLN A 1 105 ? -0.402 6.298 2.435 1.00 87.31 105 GLN A C 1
ATOM 820 O O . GLN A 1 105 ? 0.468 6.102 1.585 1.00 87.31 105 GLN A O 1
ATOM 825 N N . ILE A 1 106 ? -1.366 7.190 2.236 1.00 86.50 106 ILE A N 1
ATOM 826 C CA . ILE A 1 106 ? -1.448 8.003 1.019 1.00 86.50 106 ILE A CA 1
ATOM 827 C C . ILE A 1 106 ? -0.272 8.958 0.926 1.00 86.50 106 ILE A C 1
ATOM 829 O O . ILE A 1 106 ? 0.360 9.016 -0.122 1.00 86.50 106 ILE A O 1
ATOM 833 N N . MET A 1 107 ? 0.073 9.640 2.014 1.00 87.44 107 MET A N 1
ATOM 834 C CA . MET A 1 107 ? 1.164 10.610 2.024 1.00 87.44 107 MET A CA 1
ATOM 835 C C . MET A 1 107 ? 2.520 9.966 1.729 1.00 87.44 107 MET A C 1
ATOM 837 O O . MET A 1 107 ? 3.304 10.537 0.972 1.00 87.44 107 MET A O 1
ATOM 841 N N . LYS A 1 108 ? 2.771 8.742 2.220 1.00 92.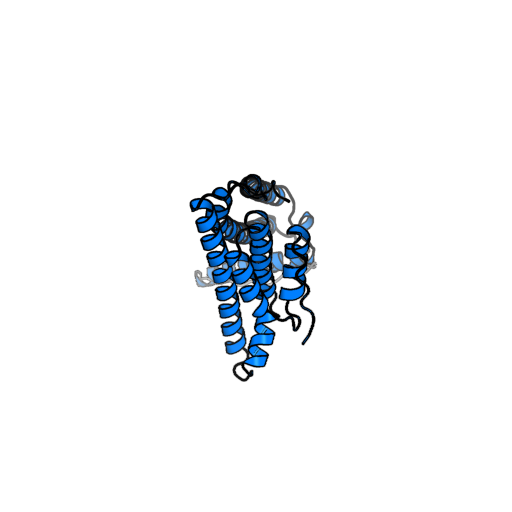06 108 LYS A N 1
ATOM 842 C CA . LYS A 1 108 ? 3.975 7.975 1.849 1.00 92.06 108 LYS A CA 1
ATOM 843 C C . LYS A 1 108 ? 4.104 7.791 0.327 1.00 92.06 108 LYS A C 1
ATOM 845 O O . LYS A 1 108 ? 5.193 7.915 -0.221 1.00 92.06 108 LYS A O 1
ATOM 850 N N . ARG A 1 109 ? 2.992 7.506 -0.361 1.00 93.75 109 ARG A N 1
ATOM 851 C CA . ARG A 1 109 ? 2.945 7.243 -1.816 1.00 93.75 109 ARG A CA 1
ATOM 852 C C . ARG A 1 109 ? 2.883 8.519 -2.637 1.00 93.75 109 ARG A C 1
ATOM 854 O O . ARG A 1 109 ? 3.464 8.585 -3.717 1.00 93.75 109 ARG A O 1
ATOM 861 N N . TRP A 1 110 ? 2.218 9.539 -2.101 1.00 91.19 110 TRP A N 1
ATOM 862 C CA . TRP A 1 110 ? 2.080 10.853 -2.712 1.00 91.19 110 TRP A CA 1
ATOM 863 C C . TRP A 1 110 ? 3.437 11.437 -3.093 1.00 91.19 110 TRP A C 1
ATOM 865 O O . TRP A 1 110 ? 3.593 11.933 -4.206 1.00 91.19 110 TRP A O 1
ATOM 875 N N . TYR A 1 111 ? 4.432 11.280 -2.212 1.00 90.75 111 TYR A N 1
ATOM 876 C CA . TYR A 1 111 ? 5.809 11.698 -2.463 1.00 90.75 111 TYR A CA 1
ATOM 877 C C . TYR A 1 111 ? 6.331 11.247 -3.837 1.00 90.75 111 TYR A C 1
ATOM 879 O O . TYR A 1 111 ? 7.022 12.017 -4.503 1.00 90.75 111 TYR A O 1
ATOM 887 N N . PHE A 1 112 ? 6.006 10.029 -4.274 1.00 96.38 112 PHE A N 1
ATOM 888 C CA . PHE A 1 112 ? 6.410 9.496 -5.577 1.00 96.38 112 PHE A CA 1
ATOM 889 C C . PHE A 1 112 ? 5.411 9.841 -6.682 1.00 96.38 112 PHE A C 1
ATOM 891 O O . PHE A 1 112 ? 5.817 10.202 -7.787 1.00 96.38 112 PHE A O 1
ATOM 898 N N . GLU A 1 113 ? 4.113 9.732 -6.387 1.00 94.31 113 GLU A N 1
ATOM 899 C CA . GLU A 1 113 ? 3.020 9.935 -7.346 1.00 94.31 113 GLU A CA 1
ATOM 900 C C . GLU A 1 113 ? 2.995 11.360 -7.911 1.00 94.31 113 GLU A C 1
ATOM 902 O O . GLU A 1 113 ? 2.797 11.535 -9.112 1.00 94.31 113 GLU A O 1
ATOM 907 N N . GLU A 1 114 ? 3.266 12.374 -7.085 1.00 92.19 114 GLU A N 1
ATOM 908 C CA . GLU A 1 114 ? 3.326 13.776 -7.519 1.00 92.19 114 GLU A CA 1
ATOM 909 C C . GLU A 1 114 ? 4.460 14.032 -8.526 1.00 92.19 114 GLU A C 1
ATOM 911 O O . GLU A 1 114 ? 4.360 14.909 -9.385 1.00 92.19 114 GLU A O 1
ATOM 916 N N . LYS A 1 115 ? 5.537 13.238 -8.468 1.00 94.50 115 LYS A N 1
ATOM 917 C CA . LYS A 1 115 ? 6.685 13.377 -9.372 1.00 94.50 115 LYS A CA 1
ATOM 918 C C . LYS A 1 115 ? 6.472 12.693 -10.721 1.00 94.50 115 LYS A C 1
ATOM 920 O O . LYS A 1 115 ? 7.248 12.958 -11.639 1.00 94.50 115 LYS A O 1
ATOM 925 N N . ILE A 1 116 ? 5.462 11.835 -10.880 1.00 94.19 116 ILE A N 1
ATOM 926 C CA . ILE A 1 116 ? 5.205 11.134 -12.145 1.00 94.19 116 ILE A CA 1
ATOM 927 C C . ILE A 1 116 ? 4.599 12.117 -13.149 1.00 94.19 116 ILE A C 1
ATOM 929 O O . ILE A 1 116 ? 3.434 12.496 -13.059 1.00 94.19 116 ILE A O 1
ATOM 933 N N . ARG A 1 117 ? 5.381 12.496 -14.162 1.00 93.00 117 ARG A N 1
ATOM 934 C CA . ARG A 1 117 ? 4.944 13.429 -15.215 1.00 93.00 117 ARG A CA 1
ATOM 935 C C . ARG A 1 117 ? 4.353 12.727 -16.428 1.00 93.00 117 ARG A C 1
ATOM 937 O O . ARG A 1 117 ? 3.488 13.283 -17.098 1.00 93.00 117 ARG A O 1
ATOM 944 N N . ARG A 1 118 ? 4.814 11.507 -16.724 1.00 92.81 118 ARG A N 1
ATOM 945 C CA . ARG A 1 118 ? 4.374 10.742 -17.898 1.00 92.81 118 ARG A CA 1
ATOM 946 C C . ARG A 1 118 ? 3.863 9.357 -17.500 1.00 92.81 118 ARG A C 1
ATOM 948 O O . ARG A 1 118 ? 4.635 8.404 -17.492 1.00 92.81 118 ARG A O 1
ATOM 955 N N . PRO A 1 119 ? 2.562 9.219 -17.191 1.00 90.69 119 PRO A N 1
ATOM 956 C CA . PRO A 1 119 ? 1.999 7.958 -16.715 1.00 90.69 119 PRO A CA 1
ATOM 957 C C . PRO A 1 119 ? 1.548 7.019 -17.853 1.00 90.69 119 PRO A C 1
ATOM 959 O O . PRO A 1 119 ? 0.846 6.042 -17.610 1.00 90.69 119 PRO A O 1
ATOM 962 N N . TYR A 1 120 ? 1.904 7.331 -19.100 1.00 92.12 120 TYR A N 1
ATOM 963 C CA . TYR A 1 120 ? 1.531 6.583 -20.297 1.00 92.12 120 TYR A CA 1
ATOM 964 C C . TYR A 1 120 ? 2.752 6.313 -21.183 1.00 92.12 120 TYR A C 1
ATOM 966 O O . TYR A 1 120 ? 3.793 6.977 -21.081 1.00 92.12 120 TYR A O 1
ATOM 974 N N . PHE A 1 121 ? 2.608 5.336 -22.075 1.00 94.44 121 PHE A N 1
ATOM 975 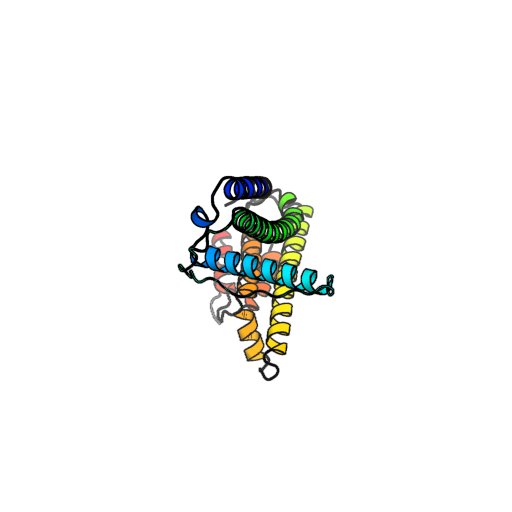C CA . PHE A 1 121 ? 3.635 4.982 -23.045 1.00 94.44 121 PHE A CA 1
ATOM 976 C C . PHE A 1 121 ? 3.852 6.092 -24.078 1.00 94.44 121 PHE A C 1
ATOM 978 O O . PHE A 1 121 ? 2.900 6.652 -24.618 1.00 94.44 121 PHE A O 1
ATOM 985 N N . HIS A 1 122 ? 5.111 6.365 -24.407 1.00 93.56 122 HIS A N 1
ATOM 986 C CA . HIS A 1 122 ? 5.486 7.235 -25.515 1.00 93.56 122 HIS A CA 1
ATOM 987 C C . HIS A 1 122 ? 6.909 6.884 -25.985 1.00 93.56 122 HIS A C 1
ATOM 989 O O . HIS A 1 122 ? 7.766 6.504 -25.191 1.00 93.56 122 HIS A O 1
ATOM 995 N N . VAL A 1 123 ? 7.178 7.029 -27.283 1.00 94.25 123 VAL A N 1
ATOM 996 C CA . VAL A 1 123 ? 8.438 6.576 -27.905 1.00 94.25 123 VAL A CA 1
ATOM 997 C C . VAL A 1 123 ? 9.681 7.339 -27.430 1.00 94.25 123 VAL A C 1
ATOM 999 O O . VAL A 1 123 ? 10.754 6.760 -27.304 1.00 94.25 123 VAL A O 1
ATOM 1002 N N . LYS A 1 124 ? 9.551 8.642 -27.132 1.00 95.38 124 LYS A N 1
ATOM 1003 C CA . LYS A 1 124 ? 10.641 9.425 -26.522 1.00 95.38 124 LYS A CA 1
ATOM 1004 C C . LYS A 1 124 ? 11.098 8.775 -25.206 1.00 95.38 124 LYS A C 1
ATOM 1006 O O . LYS A 1 124 ? 10.225 8.436 -24.403 1.00 95.38 124 LYS A O 1
ATOM 1011 N N . PRO A 1 125 ? 12.410 8.669 -24.946 1.00 96.00 125 PRO A N 1
ATOM 1012 C CA . PRO A 1 125 ? 12.912 8.199 -23.660 1.00 96.00 125 PRO A CA 1
ATOM 1013 C C . PRO A 1 125 ? 12.344 9.018 -22.492 1.00 96.00 125 PRO A C 1
ATOM 1015 O O . PRO A 1 125 ? 12.101 10.220 -22.624 1.00 96.00 125 PRO A O 1
ATOM 1018 N N . LEU A 1 126 ? 12.101 8.360 -21.359 1.00 95.50 126 LEU A N 1
ATOM 1019 C CA . LEU A 1 126 ? 11.884 9.026 -20.078 1.00 95.50 126 LEU A CA 1
ATOM 1020 C C . LEU A 1 126 ? 13.186 9.682 -19.616 1.00 95.50 126 LEU A C 1
ATOM 1022 O O . LEU A 1 126 ? 14.274 9.140 -19.806 1.00 95.50 126 LEU A O 1
ATOM 1026 N N . GLU A 1 127 ? 13.042 10.836 -18.970 1.00 96.88 127 GLU A N 1
ATOM 1027 C CA . GLU A 1 127 ? 14.129 11.491 -18.247 1.00 96.88 127 GLU A CA 1
ATOM 1028 C C . GLU A 1 127 ? 14.635 10.589 -17.115 1.00 96.88 127 GLU A C 1
ATOM 1030 O O . GLU A 1 127 ? 13.847 9.902 -16.459 1.00 96.88 127 GLU A O 1
ATOM 1035 N N . GLU A 1 128 ? 15.936 10.646 -16.835 1.00 96.88 128 GLU A N 1
ATOM 1036 C CA . GLU A 1 128 ? 16.570 9.853 -15.776 1.00 96.88 128 GLU A CA 1
ATOM 1037 C C . GLU A 1 128 ? 15.895 10.067 -14.414 1.00 96.88 128 GLU A C 1
ATOM 1039 O O . GLU A 1 128 ? 15.608 9.109 -13.706 1.00 96.88 128 GLU A O 1
ATOM 1044 N N . VAL A 1 129 ? 15.491 11.303 -14.106 1.00 96.88 129 VAL A N 1
ATOM 1045 C CA . VAL A 1 129 ? 14.753 11.640 -12.877 1.00 96.88 129 VAL A CA 1
ATOM 1046 C C . VAL A 1 129 ? 13.435 10.861 -12.753 1.00 96.88 129 VAL A C 1
ATOM 1048 O O . VAL A 1 129 ? 13.049 10.466 -11.654 1.00 96.88 129 VAL A O 1
ATOM 1051 N N . GLN A 1 130 ? 12.730 10.616 -13.865 1.00 96.56 130 GLN A N 1
ATOM 1052 C CA . GLN A 1 130 ? 11.503 9.812 -13.850 1.00 96.56 130 GLN A CA 1
ATOM 1053 C C . GLN A 1 130 ? 11.813 8.328 -13.632 1.00 96.56 130 GLN A C 1
ATOM 1055 O O . GLN A 1 130 ? 11.080 7.664 -12.902 1.00 96.56 130 GLN A O 1
ATOM 1060 N N . LEU A 1 131 ? 12.886 7.813 -14.243 1.00 97.12 131 LEU A N 1
ATOM 1061 C CA . LEU A 1 131 ? 13.321 6.424 -14.067 1.00 97.12 131 LEU A CA 1
ATOM 1062 C C . LEU A 1 131 ? 13.746 6.155 -12.623 1.00 97.12 131 LEU A C 1
ATOM 1064 O O . LEU A 1 131 ? 13.294 5.173 -12.038 1.00 97.12 131 LEU A O 1
ATOM 1068 N N . THR A 1 132 ? 14.522 7.060 -12.024 1.00 97.75 132 THR A N 1
ATOM 1069 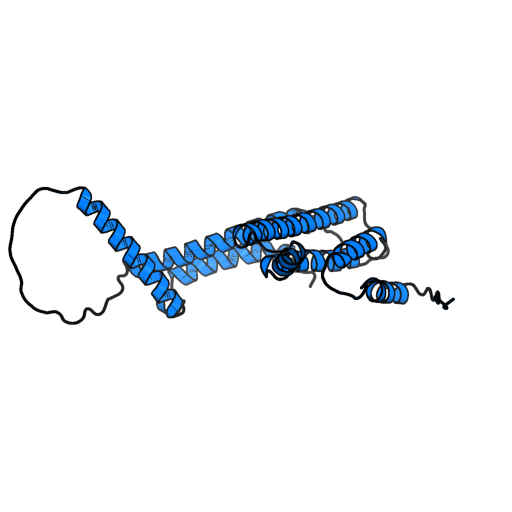C CA . THR A 1 132 ? 14.917 6.981 -10.614 1.00 97.75 132 THR A CA 1
ATOM 1070 C C . THR A 1 132 ? 13.698 7.025 -9.698 1.00 97.75 132 THR A C 1
ATOM 1072 O O . THR A 1 132 ? 13.557 6.160 -8.845 1.00 97.75 132 THR A O 1
ATOM 1075 N N . ASN A 1 133 ? 12.741 7.934 -9.931 1.00 98.12 133 ASN A N 1
ATOM 1076 C CA . ASN A 1 133 ? 11.511 7.977 -9.133 1.00 98.12 133 ASN A CA 1
ATOM 1077 C C . ASN A 1 133 ? 10.713 6.665 -9.211 1.00 98.12 133 ASN A C 1
ATOM 1079 O O . ASN A 1 133 ? 10.212 6.194 -8.194 1.00 98.12 133 ASN A O 1
ATOM 1083 N N . TRP A 1 134 ? 10.597 6.057 -10.397 1.00 97.88 134 TRP A N 1
ATOM 1084 C CA . TRP A 1 134 ? 9.961 4.744 -10.540 1.00 97.88 134 TRP A CA 1
ATOM 1085 C C . TRP A 1 134 ? 10.734 3.644 -9.811 1.00 97.88 134 TRP A C 1
ATOM 1087 O O . TRP A 1 134 ? 10.117 2.825 -9.133 1.00 97.88 134 TRP A O 1
ATOM 1097 N N . ALA A 1 135 ? 12.063 3.628 -9.926 1.00 98.00 135 ALA A N 1
ATOM 1098 C CA . ALA A 1 135 ? 12.911 2.654 -9.248 1.00 98.00 135 ALA A CA 1
ATOM 1099 C C . ALA A 1 135 ? 12.798 2.763 -7.721 1.00 98.00 135 ALA A C 1
ATOM 1101 O O . ALA A 1 135 ? 12.630 1.742 -7.048 1.00 98.00 135 ALA A O 1
ATOM 1102 N N . ASP A 1 136 ? 12.827 3.979 -7.181 1.00 98.38 136 ASP A N 1
ATOM 1103 C CA . ASP A 1 136 ? 12.667 4.246 -5.753 1.00 98.38 136 ASP A CA 1
ATOM 1104 C C . ASP A 1 136 ? 11.261 3.874 -5.276 1.00 98.38 136 ASP A C 1
ATOM 1106 O O . ASP A 1 136 ? 11.114 3.218 -4.245 1.00 98.38 136 ASP A O 1
ATOM 1110 N N . TYR A 1 137 ? 10.224 4.211 -6.049 1.00 98.12 137 TYR A N 1
ATOM 1111 C CA . TYR A 1 137 ? 8.842 3.896 -5.689 1.00 98.12 137 TYR A CA 1
ATOM 1112 C C . TYR A 1 137 ? 8.583 2.381 -5.667 1.00 98.12 137 TYR A C 1
ATOM 1114 O O . TYR A 1 137 ? 7.981 1.866 -4.724 1.00 98.12 137 TYR A O 1
ATOM 1122 N N . LEU A 1 138 ? 9.085 1.647 -6.665 1.00 98.06 138 LEU A N 1
ATOM 1123 C CA . LEU A 1 138 ? 9.017 0.183 -6.681 1.00 98.06 138 LEU A CA 1
ATOM 1124 C C . LEU A 1 138 ? 9.756 -0.419 -5.482 1.00 98.06 138 LEU A C 1
ATOM 1126 O O . LEU A 1 138 ? 9.218 -1.301 -4.821 1.00 98.06 138 LEU A O 1
ATOM 1130 N N . SER A 1 139 ? 10.949 0.092 -5.165 1.00 98.06 139 SER A N 1
ATOM 1131 C CA . SER A 1 139 ? 11.740 -0.387 -4.021 1.00 98.06 139 SER A CA 1
ATOM 1132 C C . SER A 1 139 ? 11.033 -0.126 -2.689 1.00 98.06 139 SER A C 1
ATOM 1134 O O . SER A 1 139 ? 11.020 -0.991 -1.817 1.00 98.06 139 SER A O 1
ATOM 1136 N N . PHE A 1 140 ? 10.410 1.044 -2.542 1.00 98.25 140 PHE A N 1
ATOM 1137 C CA . PHE A 1 140 ? 9.607 1.396 -1.374 1.00 98.25 140 PHE A CA 1
ATOM 1138 C C . PHE A 1 140 ? 8.415 0.445 -1.195 1.00 98.25 140 PHE A C 1
ATOM 1140 O O . PHE A 1 140 ? 8.201 -0.071 -0.100 1.00 98.25 140 PHE A O 1
ATOM 1147 N N . GLU A 1 141 ? 7.647 0.184 -2.256 1.00 97.00 141 GLU A N 1
ATOM 1148 C CA . GLU A 1 141 ? 6.494 -0.719 -2.170 1.00 97.00 141 GLU A CA 1
ATOM 1149 C C . GLU A 1 141 ? 6.905 -2.173 -1.909 1.00 97.00 141 GLU A C 1
ATOM 1151 O O . GLU A 1 141 ? 6.253 -2.856 -1.118 1.00 97.00 141 GLU A O 1
ATOM 1156 N N . GLU A 1 142 ? 8.000 -2.641 -2.514 1.00 96.50 142 GLU A N 1
ATOM 1157 C CA . GLU A 1 142 ? 8.578 -3.955 -2.214 1.00 96.50 142 GLU A CA 1
ATOM 1158 C C . GLU A 1 142 ? 8.982 -4.074 -0.741 1.00 96.50 142 GLU A C 1
ATOM 1160 O O . GLU A 1 142 ? 8.650 -5.070 -0.097 1.00 96.50 142 GLU A O 1
ATOM 1165 N N . ALA A 1 143 ? 9.641 -3.051 -0.191 1.00 97.00 143 ALA A N 1
ATOM 1166 C CA . ALA A 1 143 ? 10.050 -3.023 1.209 1.00 97.00 143 ALA A CA 1
ATOM 1167 C C . ALA A 1 143 ? 8.848 -2.991 2.169 1.00 97.00 143 ALA A C 1
ATOM 1169 O O . ALA A 1 143 ? 8.839 -3.729 3.153 1.00 97.00 143 ALA A O 1
ATOM 1170 N N . GLU A 1 144 ? 7.807 -2.200 1.882 1.00 96.19 144 GLU A N 1
ATOM 1171 C CA . GLU A 1 144 ? 6.583 -2.183 2.700 1.00 96.19 144 GLU A CA 1
ATOM 1172 C C . GLU A 1 144 ? 5.871 -3.544 2.666 1.00 96.19 144 GLU A C 1
ATOM 1174 O O . GLU A 1 144 ? 5.374 -4.000 3.695 1.00 96.19 144 GLU A O 1
ATOM 1179 N N . ALA A 1 145 ? 5.841 -4.223 1.514 1.00 95.50 145 ALA A N 1
ATOM 1180 C CA . ALA A 1 145 ? 5.273 -5.565 1.423 1.00 95.50 145 ALA A CA 1
ATOM 1181 C C . ALA A 1 145 ? 6.102 -6.603 2.197 1.00 95.50 145 ALA A C 1
ATOM 1183 O O . ALA A 1 145 ? 5.527 -7.402 2.935 1.00 95.50 145 ALA A O 1
ATOM 1184 N N . ALA A 1 146 ? 7.432 -6.554 2.092 1.00 95.12 146 ALA A N 1
ATOM 1185 C CA . ALA A 1 146 ? 8.332 -7.436 2.834 1.00 95.12 146 ALA A CA 1
ATOM 1186 C C . ALA A 1 146 ? 8.258 -7.216 4.356 1.00 95.12 146 ALA A C 1
ATOM 1188 O O . ALA A 1 146 ? 8.335 -8.175 5.126 1.00 95.12 146 ALA A O 1
ATOM 1189 N N . ALA A 1 147 ? 8.064 -5.971 4.803 1.00 96.75 147 ALA A N 1
ATOM 1190 C CA . ALA A 1 147 ? 7.881 -5.652 6.217 1.00 96.75 147 ALA A CA 1
ATOM 1191 C C . ALA A 1 147 ? 6.580 -6.256 6.771 1.00 96.75 147 ALA A C 1
ATOM 1193 O O . ALA A 1 147 ? 6.589 -6.837 7.854 1.00 96.75 147 ALA A O 1
ATOM 1194 N N . ILE A 1 148 ? 5.480 -6.179 6.009 1.00 95.94 148 ILE A N 1
ATOM 1195 C CA . ILE A 1 148 ? 4.204 -6.817 6.376 1.00 95.94 148 ILE A CA 1
ATOM 1196 C C . ILE A 1 148 ? 4.362 -8.340 6.415 1.00 95.94 148 ILE A C 1
ATOM 1198 O O . ILE A 1 148 ? 3.946 -8.971 7.382 1.00 95.94 148 ILE A O 1
ATOM 1202 N N . GLU A 1 149 ? 4.999 -8.923 5.397 1.00 94.75 149 GLU A N 1
ATOM 1203 C CA . GLU A 1 149 ? 5.287 -10.360 5.347 1.00 94.75 149 GLU A CA 1
ATOM 1204 C C . GLU A 1 149 ? 6.097 -10.822 6.569 1.00 94.75 149 GLU A C 1
ATOM 1206 O O . GLU A 1 149 ? 5.766 -11.838 7.179 1.00 94.75 149 GLU A O 1
ATOM 1211 N N . SER A 1 150 ? 7.103 -10.044 6.976 1.00 95.75 150 SER A N 1
ATOM 1212 C CA . SER A 1 150 ? 7.923 -10.340 8.156 1.00 95.75 150 SER A CA 1
ATOM 1213 C C . SER A 1 150 ? 7.132 -10.215 9.462 1.00 95.75 150 SER A C 1
ATOM 1215 O O . SER A 1 150 ? 7.225 -11.109 10.294 1.00 95.75 150 SER A O 1
ATOM 1217 N N . SER A 1 151 ? 6.310 -9.170 9.633 1.00 96.88 151 SER A N 1
ATOM 1218 C CA . SER A 1 151 ? 5.459 -9.013 10.830 1.00 96.88 151 SER A CA 1
ATOM 1219 C C . SER A 1 151 ? 4.521 -10.205 11.003 1.00 96.88 151 SER A C 1
ATOM 1221 O O . SER A 1 151 ? 4.493 -10.828 12.059 1.00 96.88 151 SER A O 1
ATOM 1223 N N . VAL A 1 152 ? 3.824 -10.587 9.928 1.00 96.25 152 VAL A N 1
ATOM 1224 C CA . VAL A 1 152 ? 2.896 -11.727 9.936 1.00 96.25 152 VAL A CA 1
ATOM 1225 C C . VAL A 1 152 ? 3.632 -13.041 10.195 1.00 96.25 152 VAL A C 1
ATOM 1227 O O . VAL A 1 152 ? 3.114 -13.914 10.887 1.00 96.25 152 VAL A O 1
ATOM 1230 N N . ARG A 1 153 ? 4.848 -13.201 9.661 1.00 95.00 153 ARG A N 1
ATOM 1231 C CA . ARG A 1 153 ? 5.685 -14.377 9.929 1.00 95.00 153 ARG A CA 1
ATOM 1232 C C . ARG A 1 153 ? 6.046 -14.496 11.405 1.00 95.00 153 ARG A C 1
ATOM 1234 O O . ARG A 1 153 ? 5.928 -15.591 11.949 1.00 95.00 153 ARG A O 1
ATOM 1241 N N . GLU A 1 154 ? 6.473 -13.406 12.035 1.00 95.62 154 GLU A N 1
ATOM 1242 C CA . GLU A 1 154 ? 6.823 -13.410 13.459 1.00 95.62 154 GLU A CA 1
ATOM 1243 C C . GLU A 1 154 ? 5.596 -13.661 14.344 1.00 95.62 154 GLU A C 1
ATOM 1245 O O . GLU A 1 154 ? 5.670 -14.473 15.264 1.00 95.62 154 GLU A O 1
ATOM 1250 N N . GLU A 1 155 ? 4.449 -13.054 14.024 1.00 95.06 155 GLU A N 1
ATOM 1251 C CA . GLU A 1 155 ? 3.174 -13.302 14.714 1.00 95.06 155 GLU A CA 1
ATOM 1252 C C . GLU A 1 155 ? 2.770 -14.785 14.635 1.00 95.06 155 GLU A C 1
ATOM 1254 O O . GLU A 1 155 ? 2.550 -15.430 15.661 1.00 95.06 155 GLU A O 1
ATOM 1259 N N . LEU A 1 156 ? 2.771 -15.375 13.433 1.00 94.06 156 LEU A N 1
ATOM 1260 C CA . LEU A 1 156 ? 2.419 -16.786 13.237 1.00 94.06 156 LEU A CA 1
ATOM 1261 C C . LEU A 1 156 ? 3.401 -17.746 13.915 1.00 94.06 156 LEU A C 1
ATOM 1263 O O . LEU A 1 156 ? 2.990 -18.783 14.433 1.00 94.06 156 LEU A O 1
ATOM 1267 N N . LYS A 1 157 ? 4.695 -17.417 13.921 1.00 94.12 157 LYS A N 1
ATOM 1268 C CA . LYS A 1 157 ? 5.723 -18.221 14.591 1.00 94.12 157 LYS A CA 1
ATOM 1269 C C . LYS A 1 157 ? 5.599 -18.151 16.113 1.00 94.12 157 LYS A C 1
ATOM 1271 O O . LYS A 1 157 ? 5.858 -19.146 16.783 1.00 94.12 157 LYS A O 1
ATOM 1276 N N . ALA A 1 158 ? 5.198 -17.002 16.657 1.00 94.44 158 ALA A N 1
ATOM 1277 C CA . ALA A 1 158 ? 4.929 -16.851 18.082 1.00 94.44 158 ALA A CA 1
ATOM 1278 C C . ALA A 1 158 ? 3.687 -17.650 18.519 1.00 94.44 158 ALA A C 1
ATOM 1280 O O . ALA A 1 158 ? 3.697 -18.254 19.590 1.00 94.44 158 ALA A O 1
ATOM 1281 N N . GLU A 1 159 ? 2.642 -17.690 17.687 1.00 93.25 159 GLU A N 1
ATOM 1282 C CA . GLU A 1 159 ? 1.421 -18.464 17.952 1.00 93.25 159 GLU A CA 1
ATOM 1283 C C . GLU A 1 159 ? 1.603 -19.975 17.754 1.00 93.25 159 GLU A C 1
ATOM 1285 O O . GLU A 1 159 ? 1.021 -20.773 18.491 1.00 93.25 159 GLU A O 1
ATOM 1290 N N . GLN A 1 160 ? 2.385 -20.382 16.750 1.00 91.31 160 GLN A N 1
ATOM 1291 C CA . GLN A 1 160 ? 2.589 -21.782 16.366 1.00 91.31 160 GLN A CA 1
ATOM 1292 C C . GLN A 1 160 ? 4.092 -22.092 16.193 1.00 91.31 160 GLN A C 1
ATOM 1294 O O . GLN A 1 160 ? 4.565 -22.212 15.060 1.00 91.31 160 GLN A O 1
ATOM 1299 N N . PRO A 1 161 ? 4.853 -22.260 17.298 1.00 90.31 161 PRO A N 1
ATOM 1300 C CA . PRO A 1 161 ? 6.313 -22.419 17.255 1.00 90.31 161 PRO A CA 1
ATOM 1301 C C . PRO A 1 161 ? 6.799 -23.696 16.561 1.00 90.31 161 PRO A C 1
ATOM 1303 O O . PRO A 1 161 ? 7.920 -23.729 16.056 1.00 90.31 161 PRO A O 1
ATOM 1306 N N . ASP A 1 162 ? 5.959 -24.734 16.531 1.00 92.25 162 ASP A N 1
ATOM 1307 C CA . ASP A 1 162 ? 6.306 -26.068 16.026 1.00 92.25 162 ASP A CA 1
ATOM 1308 C C . ASP A 1 162 ? 6.083 -26.234 14.510 1.00 92.25 162 ASP A C 1
ATOM 1310 O O . ASP A 1 162 ? 6.332 -27.310 13.963 1.00 92.25 162 ASP A O 1
ATOM 1314 N N . LEU A 1 163 ? 5.596 -25.201 13.810 1.00 88.38 163 LEU A N 1
ATOM 1315 C CA . LEU A 1 163 ? 5.375 -25.270 12.364 1.00 88.38 163 LEU A CA 1
ATOM 1316 C C . LEU A 1 163 ? 6.688 -25.421 11.594 1.00 88.38 163 LEU A C 1
ATOM 1318 O O . LEU A 1 163 ? 7.672 -24.725 11.854 1.00 88.38 163 LEU A O 1
ATOM 1322 N N . SER A 1 164 ? 6.671 -26.264 10.559 1.00 91.44 164 SER A N 1
ATOM 1323 C CA . SER A 1 164 ? 7.779 -26.304 9.607 1.00 91.44 164 SER A CA 1
ATOM 1324 C C . SER A 1 164 ? 7.870 -24.987 8.822 1.00 91.44 164 SER A C 1
ATOM 1326 O O . SER A 1 164 ? 6.865 -24.324 8.562 1.00 91.44 164 SER A O 1
ATOM 1328 N N . ASP A 1 165 ? 9.074 -24.612 8.384 1.00 88.81 165 ASP A N 1
ATOM 1329 C CA . ASP A 1 165 ? 9.293 -23.354 7.650 1.00 88.81 165 ASP A CA 1
ATOM 1330 C C . ASP A 1 165 ? 8.483 -23.269 6.336 1.00 88.81 165 ASP A C 1
ATOM 1332 O O . ASP A 1 165 ? 8.033 -22.195 5.926 1.00 88.81 165 ASP A O 1
ATOM 1336 N N . SER A 1 166 ? 8.220 -24.425 5.716 1.00 88.88 166 SER A N 1
ATOM 1337 C CA . SER A 1 166 ? 7.371 -24.545 4.526 1.00 88.88 166 SER A CA 1
ATOM 1338 C C . SER A 1 166 ? 5.907 -24.210 4.832 1.00 88.88 166 SER A C 1
ATOM 1340 O O . SER A 1 166 ? 5.286 -23.405 4.134 1.00 88.88 166 SER A O 1
ATOM 1342 N N . GLU A 1 167 ? 5.357 -24.769 5.914 1.00 91.50 167 GLU A N 1
ATOM 1343 C CA . GLU A 1 167 ? 3.978 -24.500 6.337 1.00 91.50 167 GLU A CA 1
ATOM 1344 C C . GLU A 1 167 ? 3.808 -23.065 6.836 1.00 91.50 167 GLU A C 1
ATOM 1346 O O . GLU A 1 167 ? 2.804 -22.419 6.526 1.00 91.50 167 GLU A O 1
ATOM 1351 N N . LEU A 1 168 ? 4.804 -22.545 7.560 1.00 90.44 168 LEU A N 1
ATOM 1352 C CA . LEU A 1 168 ? 4.841 -21.153 7.994 1.00 90.44 168 LEU A CA 1
ATOM 1353 C C . LEU A 1 168 ? 4.811 -20.216 6.783 1.00 90.44 168 LEU A C 1
ATOM 1355 O O . LEU A 1 168 ? 3.984 -19.311 6.726 1.00 90.44 168 LEU A O 1
ATOM 1359 N N . THR A 1 169 ? 5.646 -20.471 5.774 1.00 90.00 169 THR A N 1
ATOM 1360 C CA . THR A 1 169 ? 5.673 -19.675 4.539 1.00 90.00 169 THR A CA 1
ATOM 1361 C C . THR A 1 169 ? 4.339 -19.735 3.793 1.00 90.00 169 THR A C 1
ATOM 1363 O O . THR A 1 169 ? 3.829 -18.696 3.372 1.00 90.00 169 THR A O 1
ATOM 1366 N N . ALA A 1 170 ? 3.722 -20.914 3.675 1.00 90.56 170 ALA A N 1
ATOM 1367 C CA . ALA A 1 170 ? 2.405 -21.050 3.055 1.00 90.56 170 ALA A CA 1
ATOM 1368 C C . ALA A 1 170 ? 1.324 -20.250 3.807 1.00 90.56 170 ALA A C 1
ATOM 1370 O O . ALA A 1 170 ? 0.536 -19.540 3.180 1.00 90.56 170 ALA A O 1
ATOM 1371 N N . LYS A 1 171 ? 1.320 -20.308 5.146 1.00 92.44 171 LYS A N 1
ATOM 1372 C CA . LYS A 1 171 ? 0.386 -19.548 5.990 1.00 92.44 171 LYS A CA 1
ATOM 1373 C C . LYS A 1 171 ? 0.592 -18.041 5.867 1.00 92.44 171 LYS A C 1
ATOM 1375 O O . LYS A 1 171 ? -0.382 -17.324 5.647 1.00 92.44 171 LYS A O 1
ATOM 1380 N N . VAL A 1 172 ? 1.839 -17.573 5.927 1.00 93.25 172 VAL A N 1
ATOM 1381 C CA . VAL A 1 172 ? 2.189 -16.156 5.743 1.00 93.25 172 VAL A CA 1
ATOM 1382 C C . VAL A 1 172 ? 1.671 -15.646 4.399 1.00 93.25 172 VAL A C 1
ATOM 1384 O O . VAL A 1 172 ? 0.983 -14.630 4.348 1.00 93.25 172 VAL A O 1
ATOM 1387 N N . LEU A 1 173 ? 1.928 -16.380 3.313 1.00 89.62 173 LEU A N 1
ATOM 1388 C CA . LEU A 1 173 ? 1.498 -15.993 1.966 1.00 89.62 173 LEU A CA 1
ATOM 1389 C C . LEU A 1 173 ? -0.024 -16.059 1.767 1.00 89.62 173 LEU A C 1
ATOM 1391 O O . LEU A 1 173 ? -0.542 -15.390 0.875 1.00 89.62 173 LEU A O 1
ATOM 1395 N N . SER A 1 174 ? -0.733 -16.839 2.587 1.00 90.88 174 SER A N 1
ATOM 1396 C CA . SER A 1 174 ? -2.199 -16.911 2.590 1.00 90.88 174 SER A CA 1
ATOM 1397 C C . SER A 1 174 ? -2.881 -15.829 3.437 1.00 90.88 174 SER A C 1
ATOM 1399 O O . SER A 1 174 ? -4.098 -15.691 3.363 1.00 90.88 174 SER A O 1
ATOM 1401 N N . SER A 1 175 ? -2.125 -15.059 4.225 1.00 94.06 175 SER A N 1
ATOM 1402 C CA . SER A 1 175 ? -2.677 -13.976 5.042 1.00 94.06 175 SER A CA 1
ATOM 1403 C C . SER A 1 175 ? -3.195 -12.830 4.170 1.00 94.06 175 SER A C 1
ATOM 1405 O O . SER A 1 175 ? -2.485 -12.339 3.287 1.00 94.06 175 SER A O 1
ATOM 1407 N N . ASP A 1 176 ? -4.411 -12.353 4.447 1.00 94.25 176 ASP A N 1
ATOM 1408 C CA . ASP A 1 176 ? -5.060 -11.280 3.684 1.00 94.25 176 ASP A CA 1
ATOM 1409 C C . ASP A 1 176 ? -4.199 -10.011 3.601 1.00 94.25 176 ASP A C 1
ATOM 1411 O O . ASP A 1 176 ? -4.123 -9.372 2.547 1.00 94.25 176 ASP A O 1
ATOM 1415 N N . SER A 1 177 ? -3.507 -9.655 4.689 1.00 92.81 177 SER A N 1
ATOM 1416 C CA . SER A 1 177 ? -2.633 -8.477 4.737 1.00 92.81 177 SER A CA 1
ATOM 1417 C C . SER A 1 177 ? -1.449 -8.605 3.774 1.00 92.81 177 SER A C 1
ATOM 1419 O O . SER A 1 177 ? -1.147 -7.661 3.037 1.00 92.81 177 SER A O 1
ATOM 1421 N N . VAL A 1 178 ? -0.829 -9.787 3.712 1.00 94.38 178 VAL A N 1
ATOM 1422 C CA . VAL A 1 178 ? 0.281 -10.100 2.801 1.00 94.38 178 VAL A CA 1
ATOM 1423 C C . VAL A 1 178 ? -0.213 -10.146 1.358 1.00 94.38 178 VAL A C 1
ATOM 1425 O O . VAL A 1 178 ? 0.396 -9.530 0.481 1.00 94.38 178 VAL A O 1
ATOM 1428 N N . ILE A 1 179 ? -1.354 -10.790 1.095 1.00 91.44 179 ILE A N 1
ATOM 1429 C CA . ILE A 1 179 ? -1.969 -10.843 -0.241 1.00 91.44 179 ILE A CA 1
ATOM 1430 C C . ILE A 1 179 ? -2.233 -9.427 -0.769 1.00 91.44 179 ILE A C 1
ATOM 1432 O O . ILE A 1 179 ? -1.877 -9.103 -1.907 1.00 91.44 179 ILE A O 1
ATOM 1436 N N . LEU A 1 180 ? -2.827 -8.558 0.054 1.00 90.94 180 LEU A N 1
ATOM 1437 C CA . LEU A 1 180 ? -3.104 -7.165 -0.302 1.00 90.94 180 LEU A CA 1
ATOM 1438 C C . LEU A 1 180 ? -1.815 -6.372 -0.557 1.00 90.94 180 LEU A C 1
ATOM 1440 O O . LEU A 1 180 ? -1.747 -5.620 -1.535 1.00 90.94 180 LEU A O 1
ATOM 1444 N N . ALA A 1 181 ? -0.788 -6.556 0.277 1.00 92.50 181 ALA A N 1
ATOM 1445 C CA . ALA A 1 181 ? 0.502 -5.895 0.112 1.00 92.50 181 ALA A CA 1
ATOM 1446 C C . ALA A 1 181 ? 1.189 -6.307 -1.200 1.00 92.50 181 ALA A C 1
ATOM 1448 O O . ALA A 1 181 ? 1.569 -5.449 -1.997 1.00 92.50 181 ALA A O 1
ATOM 1449 N N . ARG A 1 182 ? 1.249 -7.608 -1.503 1.00 92.06 182 ARG A N 1
ATOM 1450 C CA . ARG A 1 182 ? 1.818 -8.116 -2.763 1.00 92.06 182 ARG A CA 1
ATOM 1451 C C . ARG A 1 182 ? 1.027 -7.652 -3.984 1.00 92.06 182 ARG A C 1
ATOM 1453 O O . ARG A 1 182 ? 1.603 -7.283 -5.009 1.00 92.06 182 ARG A O 1
ATOM 1460 N N . ARG A 1 183 ? -0.307 -7.604 -3.878 1.00 89.88 183 ARG A N 1
ATOM 1461 C CA . ARG A 1 183 ? -1.174 -7.078 -4.942 1.00 89.88 183 ARG A CA 1
ATOM 1462 C C . ARG A 1 183 ? -0.876 -5.609 -5.247 1.00 89.88 183 ARG A C 1
ATOM 1464 O O . ARG A 1 183 ? -0.899 -5.233 -6.417 1.00 89.88 183 ARG A O 1
ATOM 1471 N N . ARG A 1 184 ? -0.581 -4.784 -4.237 1.00 92.81 184 ARG A N 1
ATOM 1472 C CA . ARG A 1 184 ? -0.193 -3.379 -4.444 1.00 92.81 184 ARG A CA 1
ATOM 1473 C C . ARG A 1 184 ? 1.094 -3.253 -5.253 1.00 92.81 184 ARG A C 1
ATOM 1475 O O . ARG A 1 184 ? 1.103 -2.508 -6.231 1.00 92.81 184 ARG A O 1
ATOM 1482 N N . VAL A 1 185 ? 2.130 -4.017 -4.901 1.00 95.44 185 VAL A N 1
ATOM 1483 C CA . VAL A 1 185 ? 3.404 -4.030 -5.640 1.00 95.44 185 VAL A CA 1
ATOM 1484 C C . VAL A 1 185 ? 3.175 -4.442 -7.096 1.00 95.44 185 VAL A C 1
ATOM 1486 O O . VAL A 1 185 ? 3.627 -3.760 -8.013 1.00 95.44 185 VAL A O 1
ATOM 1489 N N . LYS A 1 186 ? 2.381 -5.498 -7.323 1.00 93.19 186 LYS A N 1
ATOM 1490 C CA . LYS A 1 186 ? 2.006 -5.970 -8.665 1.00 93.19 186 LYS A CA 1
ATOM 1491 C C . LYS A 1 186 ? 1.346 -4.876 -9.509 1.00 93.19 186 LYS A C 1
ATOM 1493 O O . LYS A 1 186 ? 1.759 -4.633 -10.638 1.00 93.19 186 LYS A O 1
ATOM 1498 N N . VAL A 1 187 ? 0.350 -4.184 -8.951 1.00 90.81 187 VAL A N 1
ATOM 1499 C CA . VAL A 1 187 ? -0.348 -3.085 -9.640 1.00 90.81 187 VAL A CA 1
ATOM 1500 C C . VAL A 1 187 ? 0.601 -1.922 -9.947 1.00 90.81 187 VAL A C 1
ATOM 1502 O O . VAL A 1 187 ? 0.482 -1.296 -11.003 1.00 90.81 187 VAL A O 1
ATOM 1505 N N . LEU A 1 188 ? 1.551 -1.621 -9.055 1.00 95.50 188 LEU A N 1
ATOM 1506 C CA . LEU A 1 188 ? 2.547 -0.580 -9.301 1.00 95.50 188 LEU A CA 1
ATOM 1507 C C . LEU A 1 188 ? 3.496 -0.964 -10.443 1.00 95.50 188 LEU A C 1
ATOM 1509 O O . LEU A 1 188 ? 3.746 -0.134 -11.316 1.00 95.50 188 LEU A O 1
ATOM 1513 N N . TYR A 1 189 ? 3.961 -2.214 -10.482 1.00 96.75 189 TYR A N 1
ATOM 1514 C CA . TYR A 1 189 ? 4.756 -2.735 -11.594 1.00 96.75 189 TYR A CA 1
ATOM 1515 C C . TYR A 1 189 ? 4.012 -2.644 -12.922 1.00 96.75 189 TYR A C 1
ATOM 1517 O O . TYR A 1 189 ? 4.544 -2.089 -13.880 1.00 96.75 189 TYR A O 1
ATOM 1525 N N . GLU A 1 190 ? 2.766 -3.117 -12.976 1.00 91.50 190 GLU A N 1
ATOM 1526 C CA . GLU A 1 190 ? 1.937 -3.045 -14.184 1.00 91.50 190 GLU A CA 1
ATOM 1527 C C . GLU A 1 190 ? 1.787 -1.598 -14.681 1.00 91.50 190 GLU A C 1
ATOM 1529 O O . GLU A 1 190 ? 1.902 -1.343 -15.878 1.00 91.50 190 GLU A O 1
ATOM 1534 N N . ARG A 1 191 ? 1.616 -0.626 -13.773 1.00 94.88 191 ARG A N 1
ATOM 1535 C CA . ARG A 1 191 ? 1.600 0.807 -14.120 1.00 94.88 191 ARG A CA 1
ATOM 1536 C C . ARG A 1 191 ? 2.956 1.312 -14.612 1.00 94.88 191 ARG A C 1
ATOM 1538 O O . ARG A 1 191 ? 3.002 2.031 -15.609 1.00 94.88 191 ARG A O 1
ATOM 1545 N N . CYS A 1 192 ? 4.041 0.964 -13.923 1.00 96.25 192 CYS A N 1
ATOM 1546 C CA . CYS A 1 192 ? 5.396 1.372 -14.286 1.00 96.25 192 CYS A CA 1
ATOM 1547 C C . CYS A 1 192 ? 5.755 0.880 -15.695 1.00 96.25 192 CYS A C 1
ATOM 1549 O O . CYS A 1 192 ? 6.238 1.656 -16.515 1.00 96.25 192 CYS A O 1
ATOM 1551 N N . LEU A 1 193 ? 5.422 -0.372 -16.017 1.00 96.12 193 LEU A N 1
ATOM 1552 C CA . LEU A 1 193 ? 5.707 -0.994 -17.310 1.00 96.12 193 LEU A CA 1
ATOM 1553 C C . LEU A 1 193 ? 4.950 -0.353 -18.479 1.00 96.12 193 LEU A C 1
ATOM 1555 O O . LEU A 1 193 ? 5.440 -0.399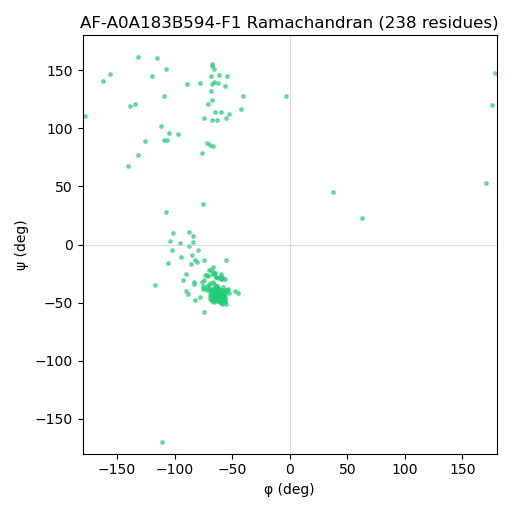 -19.602 1.00 96.12 193 LEU A O 1
ATOM 1559 N N . VAL A 1 194 ? 3.814 0.314 -18.243 1.00 93.00 194 VAL A N 1
ATOM 1560 C CA . VAL A 1 194 ? 3.157 1.117 -19.290 1.00 93.00 194 VAL A CA 1
ATOM 1561 C C . VAL A 1 194 ? 4.033 2.309 -19.684 1.00 93.00 194 VAL A C 1
ATOM 1563 O O . VAL A 1 194 ? 4.276 2.538 -20.867 1.00 93.00 194 VAL A O 1
ATOM 1566 N N . ALA A 1 195 ? 4.528 3.080 -18.714 1.00 92.62 195 ALA A N 1
ATOM 1567 C CA . ALA A 1 195 ? 5.380 4.237 -18.997 1.00 92.62 195 ALA A CA 1
ATOM 1568 C C . ALA A 1 195 ? 6.785 3.818 -19.464 1.00 92.62 195 ALA A C 1
ATOM 1570 O O . ALA A 1 195 ? 7.363 4.464 -20.344 1.00 92.62 195 ALA A O 1
ATOM 1571 N N . CYS A 1 196 ? 7.291 2.720 -18.901 1.00 95.25 196 CYS A N 1
ATOM 1572 C CA . CYS A 1 196 ? 8.655 2.235 -19.047 1.00 95.25 196 CYS A CA 1
ATOM 1573 C C . CYS A 1 196 ? 8.775 0.978 -19.927 1.00 95.25 196 CYS A C 1
ATOM 1575 O O . CYS A 1 196 ? 9.710 0.198 -19.758 1.00 95.25 196 CYS A O 1
ATOM 1577 N N . ALA A 1 197 ? 7.866 0.776 -20.885 1.00 95.50 197 ALA A N 1
ATOM 1578 C CA . ALA A 1 197 ? 7.829 -0.445 -21.696 1.00 95.50 197 ALA A CA 1
ATOM 1579 C C . ALA A 1 197 ? 9.152 -0.750 -22.432 1.00 95.50 197 ALA A C 1
ATOM 1581 O O . ALA A 1 197 ? 9.479 -1.915 -22.624 1.00 95.50 197 ALA A O 1
ATOM 1582 N N . LEU A 1 198 ? 9.931 0.279 -22.795 1.00 93.81 198 LEU A N 1
ATOM 1583 C CA . LEU A 1 198 ? 11.217 0.147 -23.504 1.00 93.81 198 LEU A CA 1
ATOM 1584 C C . LEU A 1 198 ? 12.422 -0.133 -22.583 1.00 93.81 198 LEU A C 1
ATOM 1586 O O . LEU A 1 198 ? 13.552 -0.178 -23.058 1.00 93.81 198 LEU A O 1
ATOM 1590 N N . TYR A 1 199 ? 12.215 -0.283 -21.271 1.00 95.75 199 TYR A N 1
ATOM 1591 C CA . TYR A 1 199 ? 13.288 -0.427 -20.285 1.00 95.75 199 TYR A CA 1
ATOM 1592 C C . TYR A 1 199 ? 13.334 -1.853 -19.724 1.00 95.75 199 TYR A C 1
ATOM 1594 O O . TYR A 1 199 ? 12.710 -2.170 -18.711 1.00 95.75 199 TYR A O 1
ATOM 1602 N N . GLU A 1 200 ? 14.111 -2.718 -20.376 1.00 94.12 200 GLU A N 1
ATOM 1603 C CA . GLU A 1 200 ? 14.200 -4.162 -20.095 1.00 94.12 200 GLU A CA 1
ATOM 1604 C C . GLU A 1 200 ? 14.514 -4.501 -18.630 1.00 94.12 200 GLU A C 1
ATOM 1606 O O . GLU A 1 200 ? 13.942 -5.430 -18.064 1.00 94.12 200 GLU A O 1
ATOM 1611 N N . HIS A 1 201 ? 15.374 -3.717 -17.975 1.00 95.19 201 HIS A N 1
ATOM 1612 C CA . HIS A 1 201 ? 15.749 -3.944 -16.577 1.00 95.19 201 HIS A CA 1
ATOM 1613 C C . HIS A 1 201 ? 14.548 -3.914 -15.612 1.00 95.19 201 HIS A C 1
ATOM 1615 O O . HIS A 1 201 ? 14.559 -4.624 -14.606 1.00 95.19 201 HIS A O 1
ATOM 1621 N N . ILE A 1 202 ? 13.492 -3.151 -15.924 1.00 95.06 202 ILE A N 1
ATOM 1622 C CA . ILE A 1 202 ? 12.269 -3.082 -15.108 1.00 95.06 202 ILE A CA 1
ATOM 1623 C C . ILE A 1 202 ? 11.418 -4.340 -15.311 1.00 95.06 202 ILE A C 1
ATOM 1625 O O . ILE A 1 202 ? 10.886 -4.879 -14.341 1.00 95.06 202 ILE A O 1
ATOM 1629 N N . TRP A 1 203 ? 11.348 -4.866 -16.538 1.00 95.19 203 TRP A N 1
ATOM 1630 C CA . TRP A 1 203 ? 10.699 -6.151 -16.821 1.00 95.19 203 TRP A CA 1
ATOM 1631 C C . TRP A 1 203 ? 11.391 -7.305 -16.097 1.00 95.19 203 TRP A C 1
ATOM 1633 O O . TRP A 1 203 ? 10.723 -8.126 -15.472 1.00 95.19 203 TRP A O 1
ATOM 1643 N N . ILE A 1 204 ? 12.727 -7.340 -16.126 1.00 93.44 204 ILE A N 1
ATOM 1644 C CA . ILE A 1 204 ? 13.525 -8.356 -15.425 1.00 93.44 204 ILE A CA 1
ATOM 1645 C C . ILE A 1 204 ? 13.291 -8.269 -13.913 1.00 93.44 204 ILE A C 1
ATOM 1647 O O . ILE A 1 204 ? 13.119 -9.294 -13.251 1.00 93.44 204 ILE A O 1
ATOM 1651 N N . ARG A 1 205 ? 13.247 -7.051 -13.358 1.00 95.19 205 ARG A N 1
ATOM 1652 C CA . ARG A 1 205 ? 12.934 -6.835 -11.941 1.00 95.19 205 ARG A CA 1
ATOM 1653 C C . ARG A 1 205 ? 11.533 -7.351 -11.591 1.00 95.19 205 ARG A C 1
ATOM 1655 O O . ARG A 1 205 ? 11.390 -8.068 -10.605 1.00 95.19 205 ARG A O 1
ATOM 1662 N N . TYR A 1 206 ? 10.530 -7.068 -12.427 1.00 94.31 206 TYR A N 1
ATOM 1663 C CA . TYR A 1 206 ? 9.165 -7.554 -12.214 1.00 94.31 206 TYR A CA 1
ATOM 1664 C C . TYR A 1 206 ? 9.063 -9.081 -12.298 1.00 94.31 206 TYR A C 1
ATOM 1666 O O . TYR A 1 206 ? 8.437 -9.696 -11.437 1.00 94.31 206 TYR A O 1
ATOM 1674 N N . ALA A 1 207 ? 9.718 -9.702 -13.284 1.00 90.88 207 ALA A N 1
ATOM 1675 C CA . ALA A 1 207 ? 9.758 -11.157 -13.420 1.00 90.88 207 ALA A CA 1
ATOM 1676 C C . ALA A 1 207 ? 10.291 -11.807 -12.135 1.00 90.88 207 ALA A C 1
ATOM 1678 O O . ALA A 1 207 ? 9.591 -12.621 -11.531 1.00 90.88 207 ALA A O 1
ATOM 1679 N N . ARG A 1 208 ? 11.444 -11.333 -11.640 1.00 90.19 208 ARG A N 1
ATOM 1680 C CA . ARG A 1 208 ? 12.033 -11.786 -10.369 1.00 90.19 208 ARG A CA 1
ATOM 1681 C C . ARG A 1 208 ? 11.087 -11.599 -9.186 1.00 90.19 208 ARG A C 1
ATOM 1683 O O . ARG A 1 208 ? 10.942 -12.508 -8.378 1.00 90.19 208 ARG A O 1
ATOM 1690 N N . TYR A 1 209 ? 10.414 -10.450 -9.090 1.00 89.81 209 TYR A N 1
ATOM 1691 C CA . TYR A 1 209 ? 9.440 -10.205 -8.023 1.00 89.81 209 TYR A CA 1
ATOM 1692 C C . TYR A 1 209 ? 8.283 -11.222 -8.055 1.00 89.81 209 TYR A C 1
ATOM 1694 O O . TYR A 1 209 ? 7.860 -11.732 -7.016 1.00 89.81 209 TYR A O 1
ATOM 1702 N N . THR A 1 210 ? 7.780 -11.551 -9.249 1.00 84.06 210 THR A N 1
ATOM 1703 C CA . THR A 1 210 ? 6.655 -12.485 -9.409 1.00 84.06 210 THR A CA 1
ATOM 1704 C C . THR A 1 210 ? 7.029 -13.951 -9.223 1.00 84.06 210 THR A C 1
ATOM 1706 O O . THR A 1 210 ? 6.203 -14.700 -8.701 1.00 84.06 210 THR A O 1
ATOM 1709 N N . GLU A 1 211 ? 8.252 -14.353 -9.580 1.00 76.88 211 GLU A N 1
ATOM 1710 C CA . GLU A 1 211 ? 8.766 -15.723 -9.409 1.00 76.88 211 GLU A CA 1
ATOM 1711 C C . GLU A 1 211 ? 8.793 -16.159 -7.938 1.00 76.88 211 GLU A C 1
ATOM 1713 O O . GLU A 1 211 ? 8.603 -17.334 -7.634 1.00 76.88 211 GLU A O 1
ATOM 1718 N N . VAL A 1 212 ? 8.928 -15.204 -7.015 1.00 66.81 212 VAL A N 1
ATOM 1719 C CA . VAL A 1 212 ? 8.893 -15.443 -5.564 1.00 66.81 212 VAL A CA 1
ATOM 1720 C C . VAL A 1 212 ? 7.463 -15.720 -5.047 1.00 66.81 212 VAL A C 1
ATOM 1722 O O . VAL A 1 212 ? 7.296 -16.208 -3.934 1.00 66.81 212 VAL A O 1
ATOM 1725 N N . SER A 1 213 ? 6.405 -15.467 -5.834 1.00 58.56 213 SER A N 1
ATOM 1726 C CA . SER A 1 213 ? 5.000 -15.718 -5.441 1.00 58.56 213 SER A CA 1
ATOM 1727 C C . SER A 1 213 ? 4.325 -16.844 -6.221 1.00 58.56 213 SER A C 1
ATOM 1729 O O . SER A 1 213 ? 3.820 -16.623 -7.314 1.00 58.56 213 SER A O 1
ATOM 1731 N N . VAL A 1 214 ? 4.215 -18.015 -5.591 1.00 57.22 214 VAL A N 1
ATOM 1732 C CA . VAL A 1 214 ? 3.065 -18.953 -5.633 1.00 57.22 214 VAL A CA 1
ATOM 1733 C C . VAL A 1 214 ? 2.315 -19.119 -6.972 1.00 57.22 214 VAL A C 1
ATOM 1735 O O . VAL A 1 214 ? 1.090 -19.197 -6.993 1.00 57.22 214 VAL A O 1
ATOM 1738 N N . TYR A 1 215 ? 3.010 -19.259 -8.101 1.00 43.31 215 TYR A N 1
ATOM 1739 C CA . TYR A 1 215 ? 2.424 -19.865 -9.300 1.00 43.31 215 TYR A CA 1
ATOM 1740 C C . TYR A 1 215 ? 3.450 -20.784 -9.970 1.00 43.31 215 TYR A C 1
ATOM 1742 O O . TYR A 1 215 ? 4.481 -20.301 -10.431 1.00 43.31 215 TYR A O 1
ATOM 1750 N N . PRO A 1 216 ? 3.177 -22.097 -10.105 1.00 47.25 216 PRO A N 1
ATOM 1751 C CA . PRO A 1 216 ? 4.060 -23.042 -10.793 1.00 47.25 216 PRO A CA 1
ATOM 1752 C C . PRO A 1 216 ? 3.991 -22.905 -12.327 1.00 47.25 216 PRO A C 1
ATOM 1754 O O . PRO A 1 216 ? 4.083 -23.887 -13.060 1.00 47.25 216 PRO A O 1
ATOM 1757 N N . LYS A 1 217 ? 3.808 -21.686 -12.845 1.00 48.06 217 LYS A N 1
ATOM 1758 C CA . LYS A 1 217 ? 3.915 -21.389 -14.273 1.00 48.06 217 LYS A CA 1
ATOM 1759 C C . LYS A 1 217 ? 4.737 -20.120 -14.441 1.00 48.06 217 LYS A C 1
ATOM 1761 O O . LYS A 1 217 ? 4.324 -19.081 -13.927 1.00 48.06 217 LYS A O 1
ATOM 1766 N N . PRO A 1 218 ? 5.866 -20.173 -15.162 1.00 47.59 218 PRO A N 1
ATOM 1767 C CA . PRO A 1 218 ? 6.677 -18.993 -15.366 1.00 47.59 218 PRO A CA 1
ATOM 1768 C C . PRO A 1 218 ? 5.882 -18.013 -16.238 1.00 47.59 218 PRO A C 1
ATOM 1770 O O . PRO A 1 218 ? 5.703 -18.205 -17.443 1.00 47.59 218 PRO A O 1
ATOM 1773 N N . LEU A 1 219 ? 5.394 -16.941 -15.606 1.00 52.62 219 LEU A N 1
ATOM 1774 C CA . LEU A 1 219 ? 4.774 -15.781 -16.257 1.00 52.62 219 LEU A CA 1
ATOM 1775 C C . LEU A 1 219 ? 5.696 -15.152 -17.308 1.00 52.62 219 LEU A C 1
ATOM 1777 O O . LEU A 1 219 ? 5.206 -14.410 -18.155 1.00 52.62 219 LEU A O 1
ATOM 1781 N N . ILE A 1 220 ? 6.985 -15.515 -17.317 1.00 54.78 220 ILE A N 1
ATOM 1782 C CA . ILE A 1 220 ? 7.930 -15.234 -18.396 1.00 54.78 220 ILE A CA 1
ATOM 1783 C C . ILE A 1 220 ? 7.306 -15.535 -19.769 1.00 54.78 220 ILE A C 1
ATOM 1785 O O . ILE A 1 220 ? 7.370 -14.706 -20.665 1.00 54.78 220 ILE A O 1
ATOM 1789 N N . HIS A 1 221 ? 6.559 -16.632 -19.921 1.00 52.69 221 HIS A N 1
ATOM 1790 C CA . HIS A 1 221 ? 5.996 -17.002 -21.221 1.00 52.69 221 HIS A CA 1
ATOM 1791 C C . HIS A 1 221 ? 4.814 -16.112 -21.655 1.00 52.69 221 HIS A C 1
ATOM 1793 O O . HIS A 1 221 ? 4.570 -15.944 -22.847 1.00 52.69 221 HIS A O 1
ATOM 1799 N N . VAL A 1 222 ? 4.083 -15.518 -20.705 1.00 53.34 222 VAL A N 1
ATOM 1800 C CA . VAL A 1 222 ? 2.915 -14.651 -20.968 1.00 53.34 222 VAL A CA 1
ATOM 1801 C C . VAL A 1 222 ? 3.335 -13.187 -21.105 1.00 53.34 222 VAL A C 1
ATOM 1803 O O . VAL A 1 222 ? 2.846 -12.473 -21.982 1.00 53.34 222 VAL A O 1
ATOM 1806 N N . VAL A 1 223 ? 4.274 -12.751 -20.264 1.00 54.53 223 VAL A N 1
ATOM 1807 C CA . VAL A 1 223 ? 4.834 -11.399 -20.278 1.00 54.53 223 VAL A CA 1
ATOM 1808 C C . VAL A 1 223 ? 5.653 -11.181 -21.548 1.00 54.53 223 VAL A C 1
ATOM 1810 O O . VAL A 1 223 ? 5.399 -10.220 -22.272 1.00 54.53 223 VAL A O 1
ATOM 1813 N N . PHE A 1 224 ? 6.553 -12.107 -21.895 1.00 51.31 224 PHE A N 1
ATOM 1814 C CA . PHE A 1 224 ? 7.338 -11.980 -23.121 1.00 51.31 224 PHE A CA 1
ATOM 1815 C C . PHE A 1 224 ? 6.483 -12.159 -24.385 1.00 51.31 224 PHE A C 1
ATOM 1817 O O . PHE A 1 224 ? 6.702 -11.435 -25.352 1.00 51.31 224 PHE A O 1
ATOM 1824 N N . SER A 1 225 ? 5.439 -13.001 -24.382 1.00 48.19 225 SER A N 1
ATOM 1825 C CA . SER A 1 225 ? 4.528 -13.106 -25.536 1.00 48.19 225 SER A CA 1
ATOM 1826 C C . SER A 1 225 ? 3.771 -11.802 -25.829 1.00 48.19 225 SER A C 1
ATOM 1828 O O . SER A 1 225 ? 3.566 -11.491 -26.997 1.00 48.19 225 SER A O 1
ATOM 1830 N N . SER A 1 226 ? 3.377 -11.019 -24.817 1.00 44.88 226 SER A N 1
ATOM 1831 C CA . SER A 1 226 ? 2.724 -9.714 -25.046 1.00 44.88 226 SER A CA 1
ATOM 1832 C C . SER A 1 226 ? 3.698 -8.626 -25.515 1.00 44.88 226 SER A C 1
ATOM 1834 O O . SER A 1 226 ? 3.305 -7.735 -26.267 1.00 44.88 226 SER A O 1
ATOM 1836 N N . VAL A 1 227 ? 4.967 -8.694 -25.097 1.00 51.12 227 VAL A N 1
ATOM 1837 C CA . VAL A 1 227 ? 6.005 -7.726 -25.488 1.00 51.12 227 VAL A CA 1
ATOM 1838 C C . VAL A 1 227 ? 6.511 -8.003 -26.908 1.00 51.12 227 VAL A C 1
ATOM 1840 O O . VAL A 1 227 ? 6.577 -7.079 -27.713 1.00 51.12 227 VAL A O 1
ATOM 1843 N N . TYR A 1 228 ? 6.787 -9.263 -27.267 1.00 45.78 228 TYR A N 1
ATOM 1844 C CA . TYR A 1 228 ? 7.323 -9.609 -28.592 1.00 45.78 228 TYR A CA 1
ATOM 1845 C C . TYR A 1 228 ? 6.311 -9.459 -29.736 1.00 45.78 228 TYR A C 1
ATOM 1847 O O . TYR A 1 228 ? 6.714 -9.126 -30.850 1.00 45.78 228 TYR A O 1
ATOM 1855 N N . VAL A 1 229 ? 5.005 -9.584 -29.468 1.00 47.91 229 VAL A N 1
ATOM 1856 C CA . VAL A 1 229 ? 3.954 -9.311 -30.469 1.00 47.91 229 VAL A CA 1
ATOM 1857 C C . VAL A 1 229 ? 3.892 -7.820 -30.846 1.00 47.91 229 VAL A C 1
ATOM 1859 O O . VAL A 1 229 ? 3.517 -7.491 -31.968 1.00 47.91 229 VAL A O 1
ATOM 1862 N N . CYS A 1 230 ? 4.324 -6.907 -29.967 1.00 39.00 230 CYS A N 1
ATOM 1863 C CA . CYS A 1 230 ? 4.406 -5.474 -30.285 1.00 39.00 230 CYS A CA 1
ATOM 1864 C C . CYS A 1 230 ? 5.720 -5.070 -30.984 1.00 39.00 230 CYS A C 1
ATOM 1866 O O . CYS A 1 230 ? 5.781 -3.992 -31.574 1.00 39.00 230 CYS A O 1
ATOM 1868 N N . SER A 1 231 ? 6.758 -5.913 -30.931 1.00 40.25 231 SER A N 1
ATOM 1869 C CA . SER A 1 231 ? 8.104 -5.616 -31.453 1.00 40.25 231 SER A CA 1
ATOM 1870 C C . SER A 1 231 ? 8.352 -6.111 -32.881 1.00 40.25 231 SER A C 1
ATOM 1872 O O . SER A 1 231 ? 9.374 -5.759 -33.462 1.00 40.25 231 SER A O 1
ATOM 1874 N N . GLY A 1 232 ? 7.467 -6.937 -33.452 1.00 40.09 232 GLY A N 1
ATOM 1875 C CA . GLY A 1 232 ? 7.614 -7.451 -34.823 1.00 40.09 232 GLY A CA 1
ATOM 1876 C C . GLY A 1 232 ? 8.854 -8.326 -35.054 1.00 40.09 232 GLY A C 1
ATOM 1877 O O . GLY A 1 232 ? 9.312 -8.441 -36.188 1.00 40.09 232 GLY A O 1
ATOM 1878 N N . VAL A 1 233 ? 9.418 -8.928 -34.002 1.00 42.84 233 VAL A N 1
ATOM 1879 C CA . VAL A 1 233 ? 10.570 -9.832 -34.112 1.00 42.84 233 VAL A CA 1
ATOM 1880 C C . VAL A 1 233 ? 10.090 -11.265 -33.897 1.00 42.84 233 VAL A C 1
ATOM 1882 O O . VAL A 1 233 ? 10.069 -11.766 -32.775 1.00 42.84 233 VAL A O 1
ATOM 1885 N N . ASP A 1 234 ? 9.702 -11.920 -34.992 1.00 41.03 234 ASP A N 1
ATOM 1886 C CA . ASP A 1 234 ? 9.503 -13.369 -35.047 1.00 41.03 234 ASP A CA 1
ATOM 1887 C C . ASP A 1 234 ? 10.870 -14.066 -34.992 1.00 41.03 234 ASP A C 1
ATOM 1889 O O . ASP A 1 234 ? 11.476 -14.372 -36.019 1.00 41.03 234 ASP A O 1
ATOM 1893 N N . VAL A 1 235 ? 11.380 -14.332 -33.788 1.00 40.78 235 VAL A N 1
ATOM 1894 C CA . VAL A 1 235 ? 12.444 -15.328 -33.605 1.00 40.78 235 VAL A CA 1
ATOM 1895 C C . VAL A 1 235 ? 11.818 -16.565 -32.990 1.00 40.78 235 VAL A C 1
ATOM 1897 O O . VAL A 1 235 ? 11.619 -16.683 -31.782 1.00 40.78 235 VAL A O 1
ATOM 1900 N N . TRP A 1 236 ? 11.488 -17.492 -33.881 1.00 38.81 236 TRP A N 1
ATOM 1901 C CA . TRP A 1 236 ? 11.162 -18.869 -33.572 1.00 38.81 236 TRP A CA 1
ATOM 1902 C C . TRP A 1 236 ? 12.282 -19.489 -32.728 1.00 38.81 236 TRP A C 1
ATOM 1904 O O . TRP A 1 236 ? 13.380 -19.738 -33.223 1.00 38.81 236 TRP A O 1
ATOM 1914 N N . MET A 1 237 ? 11.992 -19.802 -31.464 1.00 33.44 237 MET A N 1
ATOM 1915 C CA . MET A 1 237 ? 12.652 -20.915 -30.786 1.00 33.44 237 MET A CA 1
ATOM 1916 C C . MET A 1 237 ? 12.150 -22.206 -31.442 1.00 33.44 237 MET A C 1
ATOM 1918 O O . MET A 1 237 ? 11.176 -22.811 -30.999 1.00 33.44 237 MET A O 1
ATOM 1922 N N . THR A 1 238 ? 12.781 -22.616 -32.539 1.00 36.88 238 THR A N 1
ATOM 1923 C CA . THR A 1 238 ? 12.714 -24.010 -32.980 1.00 36.88 238 THR A CA 1
ATOM 1924 C C . THR A 1 238 ? 13.533 -24.854 -32.016 1.00 36.88 238 THR A C 1
ATOM 1926 O O . THR A 1 238 ? 14.730 -24.624 -31.857 1.00 36.88 238 THR A O 1
ATOM 1929 N N . SER A 1 239 ? 12.863 -25.821 -31.388 1.00 37.53 239 SER A N 1
ATOM 1930 C CA . SER A 1 239 ? 13.463 -26.934 -30.657 1.00 37.53 239 SER A CA 1
ATOM 1931 C C . SER A 1 239 ? 14.688 -27.507 -31.363 1.00 37.53 239 SER A C 1
ATOM 1933 O O . SER A 1 239 ? 14.569 -27.934 -32.512 1.00 37.53 239 SER A O 1
ATOM 1935 N N . GLN A 1 240 ? 15.791 -27.618 -30.624 1.00 33.72 240 GLN A N 1
ATOM 1936 C CA . GLN A 1 240 ? 16.589 -28.841 -30.490 1.00 33.72 240 GLN A CA 1
ATOM 1937 C C . GLN A 1 240 ? 17.093 -28.937 -29.052 1.00 33.72 240 GLN A C 1
ATOM 1939 O O . GLN A 1 240 ? 17.472 -27.880 -28.500 1.00 33.72 240 GLN A O 1
#

Radius of gyration: 28.59 Å; Cα contacts (8 Å, |Δi|>4): 102; chains: 1; bounding box: 59×45×93 Å

Mean predicted aligned error: 13.05 Å

Sequence (240 aa):
MLLRSVACIAQLLVPLFSFNKLVEENRPEDILSRSEFARLHAQVSLAAAKALSFEERASDIVDDLEPPIVGVTKPVVEITDAARTAIRQLVIESREQLYQATYTQIMKRWYFEEKIRRPYFHVKPLEEVQLTNWADYLSFEEAEAAAIESSVREELKAEQPDLSDSELTAKVLSSDSVILARRRVKVLYERCLVACALYEHIWIRYARYTEVSVYPKPLIHVVFSSVYVCSGVDVWMTSQ

Secondary structure (DSSP, 8-state):
--S-TTHHHHHHHHHHHHHHHHHHHS-HHHHS-HHHHHHHHHHHHHHHHHHHHHHGGG----------------------HHHHHHHHHHHHHHHHHHHHHHHHHHHHHHHHHTT----S--SSPPPHHHHHHHHHHHHHHHHHHHHHHHHHHHHHHHH-TT--HHHHHHHHHHSHHHHHHHHHHHHHHHHHHHHTTT-HHHHHHHHHHHHTSS-SS-THHHHHHHHHHHHT--------